Protein AF-A0A556TS50-F1 (afdb_monomer_lite)

pLDDT: mean 79.55, std 10.02, range [56.12, 95.81]

Organism: Bagarius yarrelli (NCBI:txid175774)

Sequence (192 aa):
MEDPFFVVKGEVQKAVNTAQGLYQRWTELMQDLSSASKEEIDWTTNELRNSLRSIEWDLEDLDETINILTIFFAYKYTRLDRELQSANSHFIDEQQTQQQLIAEQQDEQLELVSGTIGVLKNMSERIGQELDEQAVMLDDFSHEMDNTQSRLDNVMKKLAKVSHMTSDRRQWCAIGILLAILFVVIILLIVL

Structure (mmCIF, N/CA/C/O backbone):
data_AF-A0A556TS50-F1
#
_entry.id   AF-A0A556TS50-F1
#
loop_
_atom_site.group_PDB
_atom_site.id
_atom_site.type_symbol
_atom_site.label_atom_id
_atom_site.label_alt_id
_atom_site.label_comp_id
_atom_site.label_asym_id
_atom_site.label_entity_id
_atom_site.label_seq_id
_atom_site.pdbx_PDB_ins_code
_atom_site.Cartn_x
_atom_site.Cartn_y
_atom_site.Cartn_z
_atom_site.occupancy
_atom_site.B_iso_or_equiv
_atom_site.auth_seq_id
_atom_site.auth_comp_id
_atom_site.auth_asym_id
_atom_site.auth_atom_id
_atom_site.pdbx_PDB_model_num
ATOM 1 N N . MET A 1 1 ? 2.005 7.671 33.354 1.00 61.75 1 MET A N 1
ATOM 2 C CA . MET A 1 1 ? 2.159 6.627 32.325 1.00 61.75 1 MET A CA 1
ATOM 3 C C . MET A 1 1 ? 0.941 6.771 31.444 1.00 61.75 1 MET A C 1
ATOM 5 O O . MET A 1 1 ? -0.153 6.734 31.994 1.00 61.75 1 MET A O 1
ATOM 9 N N . GLU A 1 2 ? 1.123 7.101 30.168 1.00 67.06 2 GLU A N 1
ATOM 10 C CA . GLU A 1 2 ? 0.008 7.123 29.214 1.00 67.06 2 GLU A CA 1
ATOM 11 C C . GLU A 1 2 ? -0.499 5.697 28.994 1.00 67.06 2 GLU A C 1
ATOM 13 O O . GLU A 1 2 ? 0.271 4.741 29.111 1.00 67.06 2 GLU A O 1
ATOM 18 N N . ASP A 1 3 ? -1.800 5.565 28.751 1.00 74.56 3 ASP A N 1
ATOM 19 C CA . ASP A 1 3 ? -2.420 4.278 28.454 1.00 74.56 3 ASP A CA 1
ATOM 20 C C . ASP A 1 3 ? -1.846 3.731 27.133 1.00 74.56 3 ASP A C 1
ATOM 22 O O . ASP A 1 3 ? -1.905 4.441 26.120 1.00 74.56 3 ASP A O 1
ATOM 26 N N . PRO A 1 4 ? -1.312 2.496 27.113 1.00 74.25 4 PRO A N 1
ATOM 27 C CA . PRO A 1 4 ? -0.794 1.873 25.899 1.00 74.25 4 PRO A CA 1
ATOM 28 C C . PRO A 1 4 ? -1.787 1.890 24.730 1.00 74.25 4 PRO A C 1
ATOM 30 O O . PRO A 1 4 ? -1.369 2.067 23.591 1.00 74.25 4 PRO A O 1
ATOM 33 N N . PHE A 1 5 ? -3.095 1.795 24.994 1.00 73.00 5 PHE A N 1
ATOM 34 C CA . PHE A 1 5 ? -4.122 1.845 23.954 1.00 73.00 5 PHE A CA 1
ATOM 35 C C . PHE A 1 5 ? -4.163 3.203 23.240 1.00 73.00 5 PHE A C 1
ATOM 37 O O . PHE A 1 5 ? -4.214 3.264 22.013 1.00 73.00 5 PHE A O 1
ATOM 44 N N . PHE A 1 6 ? -4.107 4.314 23.987 1.00 77.50 6 PHE A N 1
ATOM 45 C CA . PHE A 1 6 ? -4.131 5.655 23.389 1.00 77.50 6 PHE A CA 1
ATOM 46 C C . PHE A 1 6 ? -2.841 5.974 22.628 1.00 77.50 6 PHE A C 1
ATOM 48 O O . PHE A 1 6 ? -2.892 6.699 21.633 1.00 77.50 6 PHE A O 1
ATOM 55 N N . VAL A 1 7 ? -1.711 5.407 23.061 1.00 80.56 7 VAL A N 1
ATOM 56 C CA . VAL A 1 7 ? -0.433 5.513 22.345 1.00 80.56 7 VAL A CA 1
ATOM 57 C C . VAL A 1 7 ? -0.525 4.798 20.998 1.00 80.56 7 VAL A C 1
ATOM 59 O O . VAL A 1 7 ? -0.334 5.442 19.968 1.00 80.56 7 VAL A O 1
ATOM 62 N N . VAL A 1 8 ? -0.919 3.521 20.990 1.00 78.94 8 VAL A N 1
ATOM 63 C CA . VAL 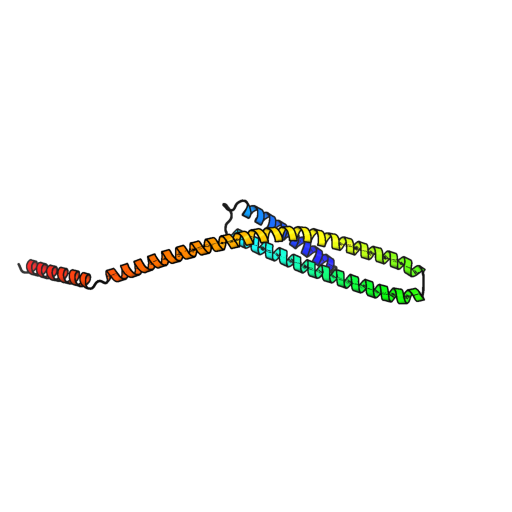A 1 8 ? -1.048 2.728 19.755 1.00 78.94 8 VAL A CA 1
ATOM 64 C C . VAL A 1 8 ? -2.093 3.339 18.818 1.00 78.94 8 VAL A C 1
ATOM 66 O O . VAL A 1 8 ? -1.838 3.495 17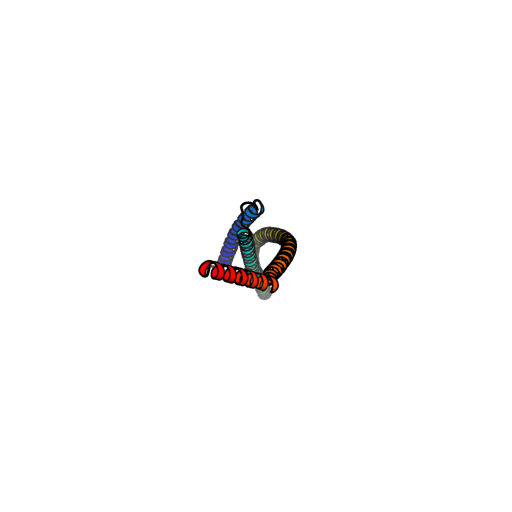.628 1.00 78.94 8 VAL A O 1
ATOM 69 N N . LYS A 1 9 ? -3.232 3.814 19.343 1.00 77.50 9 LYS A N 1
ATOM 70 C CA . LYS A 1 9 ? -4.229 4.559 18.553 1.00 77.50 9 LYS A CA 1
ATOM 71 C C . LYS A 1 9 ? -3.617 5.778 17.850 1.00 77.50 9 LYS A C 1
ATOM 73 O O . LYS A 1 9 ? -3.919 6.039 16.685 1.00 77.50 9 LYS A O 1
ATOM 78 N N . GLY A 1 10 ? -2.775 6.541 18.547 1.00 82.81 10 GLY A N 1
ATOM 79 C CA . GLY A 1 10 ? -2.078 7.692 17.973 1.00 82.81 10 GLY A CA 1
ATOM 80 C C . GLY A 1 10 ? -1.070 7.299 16.888 1.00 82.81 10 GLY A C 1
ATOM 81 O O . GLY A 1 10 ? -0.968 7.980 15.865 1.00 82.81 10 GLY A O 1
ATOM 82 N N . GLU A 1 11 ? -0.359 6.189 17.086 1.00 85.06 11 GLU A N 1
ATOM 83 C CA . GLU A 1 11 ? 0.601 5.644 16.122 1.00 85.06 11 GLU A CA 1
ATOM 84 C C . GLU A 1 11 ? -0.090 5.139 14.854 1.00 85.06 11 GLU A C 1
ATOM 86 O O . GLU A 1 11 ? 0.286 5.563 13.758 1.00 85.06 11 GLU A O 1
ATOM 91 N N . VAL A 1 12 ? -1.169 4.364 14.997 1.00 85.75 12 VAL A N 1
ATOM 92 C CA . VAL A 1 12 ? -2.016 3.908 13.886 1.00 85.75 12 VAL A CA 1
ATOM 93 C C . VAL A 1 12 ? -2.548 5.101 13.097 1.00 85.75 12 VAL A C 1
ATOM 95 O O . VAL A 1 12 ? -2.401 5.153 11.878 1.00 85.75 12 VAL A O 1
ATOM 98 N N . GLN A 1 13 ? -3.090 6.123 13.768 1.00 84.88 13 GLN A N 1
ATOM 99 C CA . GLN A 1 13 ? -3.611 7.305 13.078 1.00 84.88 13 GLN A CA 1
ATOM 100 C C . GLN A 1 13 ? -2.522 8.043 12.283 1.00 84.88 13 GLN A C 1
ATOM 102 O O . GLN A 1 13 ? -2.759 8.517 11.168 1.00 84.88 13 GLN A O 1
ATOM 107 N N . LYS A 1 14 ? -1.314 8.148 12.841 1.00 88.69 14 LYS A N 1
ATOM 108 C CA . LYS A 1 14 ? -0.171 8.773 12.167 1.00 88.69 14 LYS A CA 1
ATOM 109 C C . LYS A 1 14 ? 0.294 7.949 10.964 1.00 88.69 14 LYS A C 1
ATOM 111 O O . LYS A 1 14 ? 0.599 8.527 9.915 1.00 88.69 14 LYS A O 1
ATOM 116 N N . ALA A 1 15 ? 0.336 6.628 11.103 1.00 88.31 15 ALA A N 1
ATOM 117 C CA . ALA A 1 15 ? 0.675 5.711 10.025 1.00 88.31 15 ALA A CA 1
ATOM 118 C C . ALA A 1 15 ? -0.348 5.806 8.884 1.00 88.31 15 ALA A C 1
ATOM 120 O O . ALA A 1 15 ? 0.041 5.995 7.734 1.00 88.31 15 ALA A O 1
ATOM 121 N N . VAL A 1 16 ? -1.646 5.825 9.200 1.00 88.62 16 VAL A N 1
ATOM 122 C CA . VAL A 1 16 ? -2.736 6.002 8.225 1.00 88.62 16 VAL A CA 1
ATOM 123 C C . VAL A 1 16 ? -2.607 7.319 7.462 1.00 88.62 16 VAL A C 1
ATOM 125 O O . VAL A 1 16 ? -2.695 7.326 6.236 1.00 88.62 16 VAL A O 1
ATOM 128 N N . ASN A 1 17 ? -2.340 8.433 8.148 1.00 89.50 17 ASN A N 1
ATOM 129 C CA . ASN A 1 17 ? -2.149 9.730 7.487 1.00 89.50 17 ASN A CA 1
ATOM 130 C C . ASN A 1 17 ? -0.942 9.711 6.529 1.00 89.50 17 ASN A C 1
ATOM 132 O O . ASN A 1 17 ? -0.970 10.327 5.464 1.00 89.50 17 ASN A O 1
ATOM 136 N N . THR A 1 18 ? 0.115 8.984 6.896 1.00 91.38 18 THR A N 1
ATOM 137 C CA . THR A 1 18 ? 1.303 8.806 6.050 1.00 91.38 18 THR A CA 1
ATOM 138 C C . THR A 1 18 ? 0.970 7.960 4.819 1.00 91.38 18 THR A C 1
ATOM 140 O O . THR A 1 18 ? 1.282 8.364 3.698 1.00 91.38 18 THR A O 1
ATOM 143 N N . ALA A 1 19 ? 0.266 6.840 5.006 1.00 90.19 19 ALA A N 1
ATOM 144 C CA . ALA A 1 19 ? -0.206 5.980 3.925 1.00 90.19 19 ALA A CA 1
ATOM 145 C C . ALA A 1 19 ? -1.131 6.731 2.954 1.00 90.19 19 ALA A C 1
ATOM 147 O O . ALA A 1 19 ? -1.012 6.572 1.744 1.00 90.19 19 ALA A O 1
ATOM 148 N N . GLN A 1 20 ? -1.997 7.617 3.455 1.00 89.88 20 GLN A N 1
ATOM 149 C CA . GLN A 1 20 ? -2.836 8.480 2.618 1.00 89.88 20 GLN A CA 1
ATOM 150 C C . GLN A 1 20 ? -2.008 9.412 1.726 1.00 89.88 20 GLN A C 1
ATOM 152 O O . GLN A 1 20 ? -2.310 9.543 0.539 1.00 89.88 20 GLN A O 1
ATOM 157 N N . GLY A 1 21 ? -0.955 10.032 2.267 1.00 91.44 21 GLY A N 1
ATOM 158 C CA . GLY A 1 21 ? -0.043 10.869 1.483 1.00 91.44 21 GLY A CA 1
ATOM 159 C C . GLY A 1 21 ? 0.706 10.071 0.412 1.00 91.44 21 GLY A C 1
ATOM 160 O O . GLY A 1 21 ? 0.773 10.492 -0.743 1.00 91.44 21 GLY A O 1
ATOM 161 N N . LEU A 1 22 ? 1.200 8.881 0.768 1.00 91.00 22 LEU A N 1
ATOM 162 C CA . LEU A 1 22 ? 1.834 7.958 -0.177 1.00 91.00 22 LEU A CA 1
ATOM 163 C C . LEU A 1 22 ? 0.860 7.512 -1.277 1.00 91.00 22 LEU A C 1
ATOM 165 O O . LEU A 1 22 ? 1.229 7.495 -2.446 1.00 91.00 22 LEU A O 1
ATOM 169 N N . TYR A 1 23 ? -0.394 7.217 -0.930 1.00 90.81 23 TYR A N 1
ATOM 170 C CA . TYR A 1 23 ? -1.433 6.823 -1.881 1.00 90.81 23 TYR A CA 1
ATOM 171 C C . TYR A 1 23 ? -1.807 7.953 -2.850 1.00 90.81 23 TYR A C 1
ATOM 173 O O . TYR A 1 23 ? -1.993 7.709 -4.044 1.00 90.81 23 TYR A O 1
ATOM 181 N N . GLN A 1 24 ? -1.876 9.200 -2.375 1.00 91.19 24 GLN A N 1
ATOM 182 C CA . GLN A 1 24 ? -2.075 10.361 -3.248 1.00 91.19 24 GLN A CA 1
ATOM 183 C C . GLN A 1 24 ? -0.928 10.495 -4.248 1.00 91.19 24 GLN A C 1
ATOM 185 O O . GLN A 1 24 ? -1.176 10.557 -5.451 1.00 91.19 24 GLN A O 1
ATOM 190 N N . ARG A 1 25 ? 0.319 10.448 -3.764 1.00 91.75 25 ARG A N 1
ATOM 191 C CA . ARG A 1 25 ? 1.501 10.521 -4.628 1.00 91.75 25 ARG A CA 1
ATOM 192 C C . ARG A 1 25 ? 1.527 9.384 -5.647 1.00 91.75 25 ARG A C 1
ATOM 194 O O . ARG A 1 25 ? 1.771 9.619 -6.823 1.00 91.75 25 ARG A O 1
ATOM 201 N N . TRP A 1 26 ? 1.236 8.167 -5.206 1.00 90.75 26 TRP A N 1
ATOM 202 C CA . TRP A 1 26 ? 1.137 6.996 -6.070 1.00 90.75 26 TRP A CA 1
ATOM 203 C C . TRP A 1 26 ? 0.093 7.189 -7.177 1.00 90.75 26 TRP A C 1
ATOM 205 O O . TRP A 1 26 ? 0.373 6.932 -8.343 1.00 90.75 26 TRP A O 1
ATOM 215 N N . THR A 1 27 ? -1.081 7.726 -6.834 1.00 87.81 27 THR A N 1
ATOM 216 C CA . THR A 1 27 ? -2.153 8.005 -7.802 1.00 87.81 27 THR A CA 1
ATOM 217 C C . THR A 1 27 ? -1.727 9.040 -8.849 1.00 87.81 27 THR A C 1
ATOM 219 O O . THR A 1 27 ? -2.031 8.873 -10.029 1.00 87.81 27 THR A O 1
ATOM 222 N N . GLU A 1 28 ? -1.010 10.093 -8.443 1.00 88.44 28 GLU A N 1
ATOM 223 C CA . GLU A 1 28 ? -0.452 11.090 -9.371 1.00 88.44 28 GLU A CA 1
ATOM 224 C C . GLU A 1 28 ? 0.543 10.455 -10.349 1.00 88.44 28 GLU A C 1
ATOM 226 O O . GLU A 1 28 ? 0.463 10.700 -11.553 1.00 88.44 28 GLU A O 1
ATOM 231 N N . LEU A 1 29 ? 1.448 9.612 -9.841 1.00 85.88 29 LEU A N 1
ATOM 232 C CA . LEU A 1 29 ? 2.457 8.929 -10.655 1.00 85.88 29 LEU A CA 1
ATOM 233 C C . LEU A 1 29 ? 1.822 7.968 -11.671 1.00 85.88 29 LEU A C 1
ATOM 235 O O . LEU A 1 29 ? 2.304 7.872 -12.796 1.00 85.88 29 LEU A O 1
ATOM 239 N N . MET A 1 30 ? 0.724 7.299 -11.305 1.00 81.56 30 MET A N 1
ATOM 240 C CA . MET A 1 30 ? -0.008 6.415 -12.221 1.00 81.56 30 MET A CA 1
ATOM 241 C C . MET A 1 30 ? -0.793 7.180 -13.298 1.00 81.56 30 MET A C 1
ATOM 243 O O . MET A 1 30 ? -0.991 6.664 -14.396 1.00 81.56 30 MET A O 1
ATOM 247 N N . GLN A 1 31 ? -1.230 8.415 -13.028 1.00 81.06 31 GLN A N 1
ATOM 248 C CA . GLN A 1 31 ? -1.924 9.242 -14.026 1.00 81.06 31 GLN A CA 1
ATOM 249 C C . GLN A 1 31 ? -0.980 9.883 -15.050 1.00 81.06 31 GLN A C 1
ATOM 251 O O . GLN A 1 31 ? -1.392 10.096 -16.192 1.00 81.06 31 GLN A O 1
ATOM 256 N N . ASP A 1 32 ? 0.263 10.187 -14.668 1.00 77.94 32 ASP A N 1
ATOM 257 C CA . ASP A 1 32 ? 1.275 10.777 -15.551 1.00 77.94 32 ASP A CA 1
ATOM 258 C C . ASP A 1 32 ? 2.551 9.924 -15.612 1.00 77.94 32 ASP A C 1
ATOM 260 O O . ASP A 1 32 ? 3.622 10.285 -15.116 1.00 77.94 32 ASP A O 1
ATOM 264 N N . LEU A 1 33 ? 2.441 8.789 -16.305 1.00 68.31 33 LEU A N 1
ATOM 265 C CA . LEU A 1 33 ? 3.550 7.857 -16.522 1.00 68.31 33 LEU A CA 1
ATOM 266 C C . LEU A 1 33 ? 4.701 8.462 -17.357 1.00 68.31 33 LEU A C 1
ATOM 268 O O . LEU A 1 33 ? 5.796 7.910 -17.406 1.00 68.31 33 LEU A O 1
ATOM 272 N N . SER A 1 34 ? 4.471 9.595 -18.029 1.00 66.81 34 SER A N 1
ATOM 273 C CA . SER A 1 34 ? 5.478 10.284 -18.844 1.00 66.81 34 SER A CA 1
ATOM 274 C C . SER A 1 34 ? 6.481 11.107 -18.037 1.00 66.81 34 SER A C 1
ATOM 276 O O . SER A 1 34 ? 7.596 11.325 -18.516 1.00 66.81 34 SER A O 1
ATOM 278 N N . SER A 1 35 ? 6.102 11.590 -16.850 1.00 70.50 35 SER A N 1
ATOM 279 C CA . SER A 1 35 ? 6.971 12.410 -15.995 1.00 70.50 35 SER A CA 1
ATOM 280 C C . SER A 1 35 ? 7.609 11.627 -14.846 1.00 70.50 35 SER A C 1
ATOM 282 O O . SER A 1 35 ? 8.650 12.039 -14.329 1.00 70.50 35 SER A O 1
ATOM 284 N N . ALA A 1 36 ? 7.024 10.487 -14.480 1.00 74.94 36 ALA A N 1
ATOM 285 C CA . ALA A 1 36 ? 7.480 9.630 -13.398 1.00 74.94 36 ALA A CA 1
ATOM 286 C C . ALA A 1 36 ? 8.598 8.670 -13.837 1.00 74.94 36 ALA A C 1
ATOM 288 O O . ALA A 1 36 ? 8.514 8.007 -14.871 1.00 74.94 36 ALA A O 1
ATOM 289 N N . SER A 1 37 ? 9.649 8.542 -13.022 1.00 82.00 37 SER A N 1
ATOM 290 C CA . SER A 1 37 ? 10.648 7.490 -13.238 1.00 82.00 37 SER A CA 1
ATOM 291 C C . SER A 1 37 ? 10.124 6.140 -12.739 1.00 82.00 37 SER A C 1
ATOM 293 O O . SER A 1 37 ? 9.443 6.074 -11.715 1.00 82.00 37 SER A O 1
ATOM 295 N N . LYS A 1 38 ? 10.483 5.045 -13.422 1.00 80.69 38 LYS A N 1
ATOM 296 C CA . LYS A 1 38 ? 10.117 3.685 -12.990 1.00 80.69 38 LYS A CA 1
ATOM 297 C C . LYS A 1 38 ? 10.560 3.399 -11.548 1.00 80.69 38 LYS A C 1
ATOM 299 O O . LYS A 1 38 ? 9.801 2.828 -10.778 1.00 80.69 38 LYS A O 1
ATOM 304 N N . GLU A 1 39 ? 11.756 3.853 -11.170 1.00 83.56 39 GLU A N 1
ATOM 305 C CA . GLU A 1 39 ? 12.279 3.696 -9.806 1.00 83.56 39 GLU A CA 1
ATOM 306 C C . GLU A 1 39 ? 11.413 4.413 -8.756 1.00 83.56 39 GLU A C 1
ATOM 308 O O . GLU A 1 39 ? 11.207 3.885 -7.667 1.00 83.56 39 GLU A O 1
ATOM 313 N N . GLU A 1 40 ? 10.871 5.592 -9.076 1.00 85.44 40 GLU A N 1
ATOM 314 C CA . GLU A 1 40 ? 9.999 6.355 -8.174 1.00 85.44 40 GLU A CA 1
ATOM 315 C C . GLU A 1 40 ? 8.630 5.686 -7.995 1.00 85.44 40 GLU A C 1
ATOM 317 O O . GLU A 1 40 ? 8.095 5.653 -6.883 1.00 85.44 40 GLU A O 1
ATOM 322 N N . ILE A 1 41 ? 8.086 5.116 -9.072 1.00 85.25 41 ILE A N 1
ATOM 323 C CA . ILE A 1 41 ? 6.847 4.331 -9.042 1.00 85.25 41 ILE A CA 1
ATOM 324 C C . ILE A 1 41 ? 7.037 3.071 -8.194 1.00 85.25 41 ILE A C 1
ATOM 326 O O . ILE A 1 41 ? 6.243 2.827 -7.280 1.00 85.25 41 ILE A O 1
ATOM 330 N N . ASP A 1 42 ? 8.100 2.305 -8.447 1.00 85.38 42 ASP A N 1
ATOM 331 C CA . ASP A 1 42 ? 8.403 1.070 -7.717 1.00 85.38 42 ASP A CA 1
ATOM 332 C C . ASP A 1 42 ? 8.628 1.356 -6.226 1.00 85.38 42 ASP A C 1
ATOM 334 O O . ASP A 1 42 ? 8.060 0.681 -5.361 1.00 85.38 42 ASP A O 1
ATOM 338 N N . TRP A 1 43 ? 9.405 2.398 -5.910 1.00 90.06 43 TRP A N 1
ATOM 339 C CA . TRP A 1 43 ? 9.669 2.796 -4.530 1.00 90.06 43 TRP A CA 1
ATOM 340 C C . TRP A 1 43 ? 8.384 3.209 -3.808 1.00 90.06 43 TRP A C 1
ATOM 342 O O . TRP A 1 43 ? 8.097 2.689 -2.729 1.00 90.06 43 TRP A O 1
ATOM 352 N N . THR A 1 44 ? 7.578 4.084 -4.419 1.00 89.06 44 THR A N 1
ATOM 353 C CA . THR A 1 44 ? 6.336 4.589 -3.812 1.00 89.06 44 THR A CA 1
ATOM 354 C C . THR A 1 44 ? 5.326 3.457 -3.610 1.00 89.06 44 THR A C 1
ATOM 356 O O . THR A 1 44 ? 4.677 3.385 -2.568 1.00 89.06 44 THR A O 1
ATOM 359 N N . THR A 1 45 ? 5.227 2.533 -4.570 1.00 87.62 45 THR A N 1
ATOM 360 C CA . THR A 1 45 ? 4.353 1.354 -4.479 1.00 87.62 45 THR A CA 1
ATOM 361 C C . THR A 1 45 ? 4.782 0.421 -3.346 1.00 87.62 45 THR A C 1
ATOM 363 O O . THR A 1 45 ? 3.949 -0.031 -2.555 1.00 87.62 45 THR A O 1
ATOM 366 N N . ASN A 1 46 ? 6.083 0.139 -3.233 1.00 89.00 46 ASN A N 1
ATOM 367 C CA . ASN A 1 46 ? 6.616 -0.719 -2.178 1.00 89.00 46 ASN A CA 1
ATOM 368 C C . ASN A 1 46 ? 6.449 -0.091 -0.789 1.00 89.00 46 ASN A C 1
ATOM 370 O O . ASN A 1 46 ? 6.020 -0.770 0.145 1.00 89.00 46 ASN A O 1
ATOM 374 N N . GLU A 1 47 ? 6.749 1.200 -0.656 1.00 91.88 47 GLU A N 1
ATOM 375 C CA . GLU A 1 47 ? 6.627 1.916 0.613 1.00 91.88 47 GLU A CA 1
ATOM 376 C C . GLU A 1 47 ? 5.172 1.959 1.087 1.00 91.88 47 GLU A C 1
AT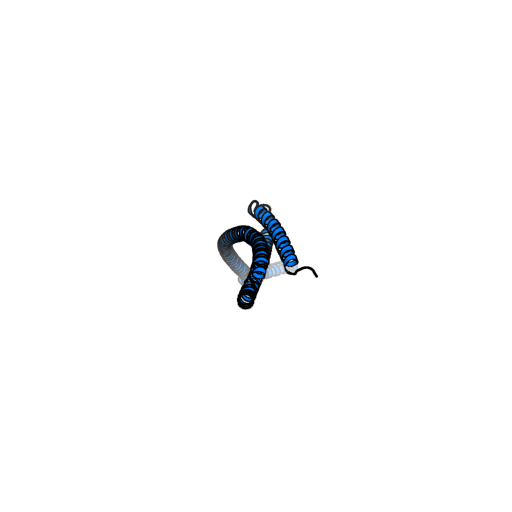OM 378 O O . GLU A 1 47 ? 4.874 1.634 2.237 1.00 91.88 47 GLU A O 1
ATOM 383 N N . LEU A 1 48 ? 4.244 2.253 0.172 1.00 90.06 48 LEU A N 1
ATOM 384 C CA . LEU A 1 48 ? 2.818 2.233 0.459 1.00 90.06 48 LEU A CA 1
ATOM 385 C C . LEU A 1 48 ? 2.349 0.840 0.897 1.00 90.06 48 LEU A C 1
ATOM 387 O O . LEU A 1 48 ? 1.670 0.724 1.913 1.00 90.06 48 LEU A O 1
ATOM 391 N N . ARG A 1 49 ? 2.765 -0.236 0.215 1.00 92.50 49 ARG A N 1
ATOM 392 C CA . ARG A 1 49 ? 2.440 -1.614 0.636 1.00 92.50 49 ARG A CA 1
ATOM 393 C C . ARG A 1 49 ? 2.971 -1.953 2.022 1.00 92.50 49 ARG A C 1
ATOM 395 O O . ARG A 1 49 ? 2.278 -2.618 2.788 1.00 92.50 49 ARG A O 1
ATOM 402 N N . ASN A 1 50 ? 4.197 -1.546 2.336 1.00 90.00 50 ASN A N 1
ATOM 403 C CA . ASN A 1 50 ? 4.789 -1.819 3.642 1.00 90.00 50 ASN A CA 1
ATOM 404 C C . ASN A 1 50 ? 4.071 -1.044 4.746 1.00 90.00 50 ASN A C 1
ATOM 406 O O . ASN A 1 50 ? 3.779 -1.620 5.791 1.00 90.00 50 ASN A O 1
ATOM 410 N N . SER A 1 51 ? 3.713 0.214 4.481 1.00 91.00 51 SER A N 1
ATOM 411 C CA . SER A 1 51 ? 2.923 1.026 5.401 1.00 91.00 51 SER A CA 1
ATOM 412 C C . SER A 1 51 ? 1.540 0.416 5.648 1.00 91.00 51 SER A C 1
ATOM 414 O O . SER A 1 51 ? 1.169 0.227 6.802 1.00 91.00 51 SER A O 1
ATOM 416 N N . LEU A 1 52 ? 0.818 0.022 4.592 1.00 89.56 52 LEU A N 1
ATOM 417 C CA . LEU A 1 52 ? -0.496 -0.621 4.712 1.00 89.56 52 LEU A CA 1
ATOM 418 C C . LEU A 1 52 ? -0.422 -1.934 5.507 1.00 89.56 52 LEU A C 1
ATOM 420 O O . LEU A 1 52 ? -1.248 -2.150 6.387 1.00 89.56 52 LEU A O 1
ATOM 424 N N . ARG A 1 53 ? 0.594 -2.772 5.254 1.00 89.69 53 ARG A N 1
ATOM 425 C CA . ARG A 1 53 ? 0.798 -4.034 5.985 1.00 89.69 53 ARG A CA 1
ATOM 426 C C . ARG A 1 53 ? 1.100 -3.810 7.467 1.00 89.69 53 ARG A C 1
ATOM 428 O O . ARG A 1 53 ? 0.594 -4.547 8.299 1.00 89.69 53 ARG A O 1
ATOM 435 N N . SER A 1 54 ? 1.922 -2.810 7.790 1.00 89.62 54 SER A N 1
ATOM 436 C CA . SER A 1 54 ? 2.207 -2.464 9.187 1.00 89.62 54 SER A CA 1
ATOM 437 C C . SER A 1 54 ? 0.930 -2.062 9.917 1.00 89.62 54 SER A C 1
ATOM 439 O O . SER A 1 54 ? 0.682 -2.550 11.008 1.00 89.62 54 SER A O 1
ATOM 441 N N . ILE A 1 55 ? 0.098 -1.225 9.287 1.00 87.44 55 ILE A N 1
ATOM 442 C CA . ILE A 1 55 ? -1.169 -0.788 9.880 1.00 87.44 55 ILE A CA 1
ATOM 443 C C . ILE A 1 55 ? -2.127 -1.973 10.049 1.00 87.44 55 ILE A C 1
ATOM 445 O O . ILE A 1 55 ? -2.827 -2.047 11.049 1.00 87.44 55 ILE A O 1
ATOM 449 N N . GLU A 1 56 ? -2.172 -2.897 9.089 1.00 87.44 56 GLU A N 1
ATOM 450 C CA . GLU A 1 56 ? -2.998 -4.105 9.187 1.00 87.44 56 GLU A CA 1
ATOM 451 C C . GLU A 1 56 ? -2.612 -4.959 10.402 1.00 87.44 56 GLU A C 1
ATOM 453 O O . GLU A 1 56 ? -3.495 -5.348 11.162 1.00 87.44 56 GLU A O 1
ATOM 458 N N . TRP A 1 57 ? -1.312 -5.163 10.643 1.00 88.25 57 TRP A N 1
ATOM 459 C CA . TRP A 1 57 ? -0.827 -5.848 11.846 1.00 88.25 57 TRP A CA 1
ATOM 460 C C . TRP A 1 57 ? -1.164 -5.093 13.134 1.00 88.25 57 TRP A C 1
ATOM 462 O O . TRP A 1 57 ? -1.675 -5.698 14.071 1.00 88.25 57 TRP A O 1
ATOM 472 N N . ASP A 1 58 ? -0.956 -3.773 13.172 1.00 84.19 58 ASP A N 1
ATOM 473 C CA . ASP A 1 58 ? -1.275 -2.968 14.358 1.00 84.19 58 ASP A CA 1
ATOM 474 C C . ASP A 1 58 ? -2.778 -3.030 14.701 1.00 84.19 58 ASP A C 1
ATOM 476 O O . ASP A 1 58 ? -3.170 -3.029 15.870 1.00 84.19 58 ASP A O 1
ATOM 480 N N . LEU A 1 59 ? -3.642 -3.079 13.682 1.00 85.38 59 LEU A N 1
ATOM 481 C CA . LEU A 1 59 ? -5.087 -3.212 13.858 1.00 85.38 59 LEU A CA 1
ATOM 482 C C . LEU A 1 59 ? -5.495 -4.619 14.312 1.00 85.38 59 LEU A C 1
ATOM 484 O O . LEU A 1 59 ? -6.425 -4.735 15.110 1.00 85.38 59 LEU A O 1
ATOM 488 N N . GLU A 1 60 ? -4.815 -5.665 13.840 1.00 85.50 60 GLU A N 1
ATOM 489 C CA . GLU A 1 60 ? -5.027 -7.048 14.289 1.00 85.50 60 GLU A CA 1
ATOM 490 C C . GLU A 1 60 ? -4.680 -7.203 15.779 1.00 85.50 60 GLU A C 1
ATOM 492 O O . GLU A 1 60 ? -5.490 -7.720 16.551 1.00 85.50 60 GLU A O 1
ATOM 497 N N . ASP A 1 61 ? -3.550 -6.640 16.216 1.00 82.88 61 ASP A N 1
ATOM 498 C CA . ASP A 1 61 ? -3.137 -6.630 17.626 1.00 82.88 61 ASP A CA 1
ATOM 499 C C . ASP A 1 61 ? -4.136 -5.862 18.520 1.00 82.88 61 ASP A C 1
ATOM 501 O O . ASP A 1 61 ? -4.426 -6.254 19.662 1.00 82.88 61 ASP A O 1
ATOM 505 N N . LEU A 1 62 ? -4.693 -4.754 18.013 1.00 82.81 62 LEU A N 1
ATOM 506 C CA . LEU A 1 62 ? -5.729 -3.989 18.711 1.00 82.81 62 LEU A CA 1
ATOM 507 C C . LEU A 1 62 ? -7.040 -4.776 18.836 1.00 82.81 62 LEU A C 1
ATOM 509 O O . LEU A 1 62 ? -7.636 -4.770 19.916 1.00 82.81 62 LEU A O 1
ATOM 513 N N . ASP A 1 63 ? -7.478 -5.460 17.777 1.00 80.88 63 ASP A N 1
ATOM 514 C CA . ASP A 1 63 ? -8.677 -6.307 17.809 1.00 80.88 63 ASP A CA 1
ATOM 515 C C . ASP A 1 63 ? -8.509 -7.472 18.795 1.00 80.88 63 ASP A C 1
ATOM 517 O O . ASP A 1 63 ? -9.382 -7.708 19.636 1.00 80.88 63 ASP A O 1
ATOM 521 N N . GLU A 1 64 ? -7.346 -8.135 18.795 1.00 82.69 64 GLU A N 1
ATOM 522 C CA . GLU A 1 64 ? -7.040 -9.196 19.758 1.00 82.69 64 GLU A CA 1
ATOM 523 C C . GLU A 1 64 ? -7.080 -8.664 21.199 1.00 82.69 64 GLU A C 1
ATOM 525 O O . GLU A 1 64 ? -7.684 -9.280 22.085 1.00 82.69 64 GLU A O 1
ATOM 530 N N . THR A 1 65 ? -6.527 -7.471 21.435 1.00 81.62 65 THR A N 1
ATOM 531 C CA . THR A 1 65 ? -6.570 -6.814 22.748 1.00 81.62 65 THR A CA 1
ATOM 532 C C . THR A 1 65 ? -8.006 -6.514 23.188 1.00 81.62 65 THR A C 1
ATOM 534 O O . THR A 1 65 ? -8.379 -6.814 24.328 1.00 81.62 65 THR A O 1
ATOM 537 N N . ILE A 1 66 ? -8.837 -5.959 22.298 1.00 77.94 66 ILE A N 1
ATOM 538 C CA . ILE A 1 66 ? -10.254 -5.678 22.573 1.00 77.94 66 ILE A CA 1
ATOM 539 C C . ILE A 1 66 ? -11.001 -6.979 22.887 1.00 77.94 66 ILE A C 1
ATOM 541 O O . ILE A 1 66 ? -11.779 -7.032 23.846 1.00 77.94 66 ILE A O 1
ATOM 545 N N . ASN A 1 67 ? -10.738 -8.049 22.141 1.00 77.94 67 ASN A N 1
ATOM 546 C CA . ASN A 1 67 ? -11.369 -9.348 22.343 1.00 77.94 67 ASN A CA 1
ATOM 547 C C . ASN A 1 67 ? -10.970 -9.971 23.695 1.00 77.94 67 ASN A C 1
ATOM 549 O O . ASN A 1 67 ? -11.834 -10.389 24.471 1.00 77.94 67 ASN A O 1
ATOM 553 N N . ILE A 1 68 ? -9.680 -9.940 24.051 1.00 78.12 68 ILE A N 1
ATOM 554 C CA . ILE A 1 68 ? -9.185 -10.396 25.362 1.00 78.12 68 ILE A CA 1
ATOM 555 C C . ILE A 1 68 ? -9.854 -9.617 26.499 1.00 78.12 68 ILE A C 1
ATOM 557 O O . ILE A 1 68 ? -10.317 -10.226 27.470 1.00 78.12 68 ILE A O 1
ATOM 561 N N . LEU A 1 69 ? -9.933 -8.286 26.389 1.00 77.31 69 LEU A N 1
ATOM 562 C CA . LEU A 1 69 ? -10.598 -7.446 27.385 1.00 77.31 69 LEU A CA 1
ATOM 563 C C . LEU A 1 69 ? -12.074 -7.818 27.513 1.00 77.31 69 LEU A C 1
ATOM 565 O O . LEU A 1 69 ? -12.560 -8.030 28.624 1.00 77.31 69 LEU A O 1
ATOM 569 N N . THR A 1 70 ? -12.768 -7.971 26.390 1.00 75.56 70 THR A N 1
ATOM 570 C CA . THR A 1 70 ? -14.185 -8.347 26.344 1.00 75.56 70 THR A CA 1
ATOM 571 C C . THR A 1 70 ? -14.428 -9.691 27.033 1.00 75.56 70 THR A C 1
ATOM 573 O O . THR A 1 70 ? -15.297 -9.795 27.903 1.00 75.56 70 THR A O 1
ATOM 576 N N . ILE A 1 71 ? -13.611 -10.706 26.739 1.00 76.38 71 ILE A N 1
ATOM 577 C CA . ILE A 1 71 ? -13.689 -12.028 27.379 1.00 76.38 71 ILE A CA 1
ATOM 578 C C . ILE A 1 71 ? -13.388 -11.930 28.879 1.00 76.38 71 ILE A C 1
ATOM 580 O O . ILE A 1 71 ? -14.096 -12.527 29.697 1.00 76.38 71 ILE A O 1
ATOM 584 N N . PHE A 1 72 ? -12.360 -11.171 29.266 1.00 78.69 72 PHE A N 1
ATOM 585 C CA . PHE A 1 72 ? -11.990 -10.991 30.667 1.00 78.69 72 PHE A CA 1
ATOM 586 C C . PHE A 1 72 ? -13.111 -10.318 31.466 1.00 78.69 72 PHE A C 1
ATOM 588 O O . PHE A 1 72 ? -13.476 -10.803 32.543 1.00 78.69 72 PHE A O 1
ATOM 595 N N . PHE A 1 73 ? -13.688 -9.235 30.939 1.00 76.38 73 PHE A N 1
ATOM 596 C CA . PHE A 1 73 ? -14.809 -8.542 31.566 1.00 76.38 73 PHE A CA 1
ATOM 597 C C . PHE A 1 73 ? -16.043 -9.439 31.643 1.00 76.38 73 PHE A C 1
ATOM 599 O O . PHE A 1 73 ? -16.634 -9.538 32.717 1.00 76.38 73 PHE A O 1
ATOM 606 N N . ALA A 1 74 ? -16.380 -10.172 30.579 1.00 74.44 74 ALA A N 1
ATOM 607 C CA . ALA A 1 74 ? -17.495 -11.116 30.578 1.00 74.44 74 ALA A CA 1
ATOM 608 C C . ALA A 1 74 ? -17.320 -12.237 31.618 1.00 74.44 74 ALA A C 1
ATOM 610 O O . ALA A 1 74 ? -18.254 -12.560 32.359 1.00 74.44 74 ALA A O 1
ATOM 611 N N . TYR A 1 75 ? -16.117 -12.808 31.736 1.00 75.38 75 TYR A N 1
ATOM 612 C CA . TYR A 1 75 ? -15.821 -13.850 32.722 1.00 75.38 75 TYR A CA 1
ATOM 613 C C . TYR A 1 75 ? -15.863 -13.316 34.157 1.00 75.38 75 TYR A C 1
ATOM 615 O O . TYR A 1 75 ? -16.495 -13.920 35.029 1.00 75.38 75 TYR A O 1
ATOM 623 N N . LYS A 1 76 ? -15.223 -12.166 34.410 1.00 74.56 76 LYS A N 1
ATOM 624 C CA . LYS A 1 76 ? -15.246 -11.498 35.717 1.00 74.56 76 LYS A CA 1
ATOM 625 C C . LYS A 1 76 ? -16.677 -11.156 36.118 1.00 74.56 76 LYS A C 1
ATOM 627 O O . LYS A 1 76 ? -17.044 -11.414 37.258 1.00 74.56 76 LYS A O 1
ATOM 632 N N . TYR A 1 77 ? -17.477 -10.648 35.184 1.00 65.94 77 TYR A N 1
ATOM 633 C CA . TYR A 1 77 ? -18.875 -10.309 35.412 1.00 65.94 77 TYR A CA 1
ATOM 634 C C . TYR A 1 77 ? -19.717 -11.551 35.697 1.00 65.94 77 TYR A C 1
ATOM 636 O O . TYR A 1 77 ? -20.406 -11.586 36.700 1.00 65.94 77 TYR A O 1
ATOM 644 N N . THR A 1 78 ? -19.582 -12.624 34.916 1.00 71.75 78 THR A N 1
ATOM 645 C CA . THR A 1 78 ? -20.304 -13.890 35.158 1.00 71.75 78 THR A CA 1
ATOM 646 C C . THR A 1 78 ? -19.957 -14.500 36.521 1.00 71.75 78 THR A C 1
ATOM 648 O O . THR A 1 78 ? -20.799 -15.111 37.182 1.00 71.75 78 THR A O 1
ATOM 651 N N . ARG A 1 79 ? -18.697 -14.369 36.953 1.00 70.50 79 ARG A N 1
ATOM 652 C CA . ARG A 1 79 ? -18.255 -14.839 38.270 1.00 70.50 79 ARG A CA 1
ATOM 653 C C . ARG A 1 79 ? -18.793 -13.953 39.393 1.00 70.50 79 ARG A C 1
ATOM 655 O O . ARG A 1 79 ? -19.246 -14.482 40.401 1.00 70.50 79 ARG A O 1
ATOM 662 N N . LEU A 1 80 ? -18.758 -12.636 39.199 1.00 64.50 80 LEU A N 1
ATOM 663 C CA . LEU A 1 80 ? -19.246 -11.654 40.160 1.00 64.50 80 LEU A CA 1
ATOM 664 C C . LEU A 1 80 ? -20.775 -11.711 40.289 1.00 64.50 80 LEU A C 1
ATOM 666 O O . LEU A 1 80 ? -21.271 -11.677 41.404 1.00 64.50 80 LEU A O 1
ATOM 670 N N . ASP A 1 81 ? -21.506 -11.894 39.189 1.00 63.88 81 ASP A N 1
ATOM 671 C CA . ASP A 1 81 ? -22.957 -12.102 39.151 1.00 63.88 81 ASP A CA 1
ATOM 672 C C . ASP A 1 81 ? -23.343 -13.367 39.925 1.00 63.88 81 ASP A C 1
ATOM 674 O O . ASP A 1 81 ? -24.194 -13.312 40.803 1.00 63.88 81 ASP A O 1
ATOM 678 N N . ARG A 1 82 ? -22.620 -14.484 39.740 1.00 63.09 82 ARG A N 1
ATOM 679 C CA . ARG A 1 82 ? -22.808 -15.693 40.568 1.00 63.09 82 ARG A CA 1
ATOM 680 C C . ARG A 1 82 ? -22.581 -15.456 42.065 1.00 63.09 82 ARG A C 1
ATOM 682 O O . ARG A 1 82 ? -23.263 -16.075 42.879 1.00 63.09 82 ARG A O 1
ATOM 689 N N . GLU A 1 83 ? -21.635 -14.598 42.438 1.00 62.16 83 GLU A N 1
ATOM 690 C CA . GLU A 1 83 ? -21.388 -14.225 43.839 1.00 62.16 83 GLU A CA 1
ATOM 691 C C . GLU A 1 83 ? -22.457 -13.233 44.366 1.00 62.16 83 GLU A C 1
ATOM 693 O O . GLU A 1 83 ? -22.913 -13.364 45.504 1.00 62.16 83 GLU A O 1
ATOM 698 N N . LEU A 1 84 ? -22.935 -12.302 43.531 1.00 56.12 84 LEU A N 1
ATOM 699 C CA . LEU A 1 84 ? -23.900 -11.231 43.838 1.00 56.12 84 LEU A CA 1
ATOM 700 C C . LEU A 1 84 ? -25.360 -11.653 43.860 1.00 56.12 84 LEU A C 1
ATOM 702 O O . LEU A 1 84 ? -26.134 -11.125 44.660 1.00 56.12 84 LEU A O 1
ATOM 706 N N . GLN A 1 85 ? -25.732 -12.616 43.022 1.00 56.53 85 GLN A N 1
ATOM 707 C CA . GLN A 1 85 ? -27.059 -13.226 43.004 1.00 56.53 85 GLN A CA 1
ATOM 708 C C . GLN A 1 85 ? -27.350 -13.938 44.336 1.00 56.53 85 GLN A C 1
ATOM 710 O O . GLN A 1 85 ? -28.508 -14.167 44.677 1.00 56.53 85 GLN A O 1
ATOM 715 N N . SER A 1 86 ? -26.308 -14.214 45.134 1.00 57.66 86 SER A N 1
ATOM 716 C CA . SER A 1 86 ? -26.441 -14.669 46.519 1.00 57.66 86 SER A CA 1
ATOM 717 C C . SER A 1 86 ? -26.630 -13.543 47.555 1.00 57.66 86 SER A C 1
ATOM 719 O O . SER A 1 86 ? -26.989 -13.854 48.690 1.00 57.66 86 SER A O 1
ATOM 721 N N . ALA A 1 87 ? -26.425 -12.258 47.210 1.00 59.16 87 ALA A N 1
ATOM 722 C CA . ALA A 1 87 ? -26.227 -11.194 48.204 1.00 59.16 87 ALA A CA 1
ATOM 723 C C . ALA A 1 87 ? -27.006 -9.861 48.059 1.00 59.16 87 ALA A C 1
ATOM 725 O O . ALA A 1 87 ? -27.324 -9.311 49.113 1.00 59.16 87 ALA A O 1
ATOM 726 N N . ASN A 1 88 ? -27.322 -9.269 46.888 1.00 56.91 88 ASN A N 1
ATOM 727 C CA . ASN A 1 88 ? -28.064 -7.976 46.890 1.00 56.91 88 ASN A CA 1
ATOM 728 C C . ASN A 1 88 ? -28.571 -7.461 45.524 1.00 56.91 88 ASN A C 1
ATOM 730 O O . ASN A 1 88 ? -27.825 -7.470 44.553 1.00 56.91 88 ASN A O 1
ATOM 734 N N . SER A 1 89 ? -29.785 -6.890 45.468 1.00 61.47 89 SER A N 1
ATOM 735 C CA . SER A 1 89 ? -30.401 -6.331 44.242 1.00 61.47 89 SER A CA 1
ATOM 736 C C . SER A 1 89 ? -29.960 -4.902 43.886 1.00 61.47 89 SER A C 1
ATOM 738 O O . SER A 1 89 ? -29.917 -4.559 42.711 1.00 61.47 89 SER A O 1
ATOM 740 N N . HIS A 1 90 ? -29.582 -4.072 44.864 1.00 61.25 90 HIS A N 1
ATOM 741 C CA . HIS A 1 90 ? -29.160 -2.680 44.622 1.00 61.25 90 HIS A CA 1
ATOM 742 C C . HIS A 1 90 ? -27.766 -2.577 43.972 1.00 61.25 90 HIS A C 1
ATOM 744 O O . HIS A 1 90 ? -27.479 -1.629 43.252 1.00 61.25 90 HIS A O 1
ATOM 750 N N . PHE A 1 91 ? -26.889 -3.558 44.206 1.00 63.75 91 PHE A N 1
ATOM 751 C CA . PHE A 1 91 ? -25.551 -3.586 43.602 1.00 63.75 91 PHE A CA 1
ATOM 752 C C . PHE A 1 91 ? -25.594 -3.984 42.116 1.00 63.75 91 PHE A C 1
ATOM 754 O O . PHE A 1 91 ? -24.745 -3.560 41.339 1.00 63.75 91 PHE A O 1
ATOM 761 N N . ILE A 1 92 ? -26.595 -4.777 41.713 1.00 66.44 92 ILE A N 1
ATOM 762 C CA . ILE A 1 92 ? -26.774 -5.219 40.322 1.00 66.44 92 ILE A CA 1
ATOM 763 C C . ILE A 1 92 ? -27.084 -4.023 39.406 1.00 66.44 92 ILE A C 1
ATOM 765 O O . ILE A 1 92 ? -26.505 -3.927 38.329 1.00 66.44 92 ILE A O 1
ATOM 769 N N . ASP A 1 93 ? -27.912 -3.076 39.856 1.00 69.81 93 ASP A N 1
ATOM 770 C CA . ASP A 1 93 ? -28.341 -1.908 39.065 1.00 69.81 93 ASP A CA 1
ATOM 771 C C . ASP A 1 93 ? -27.184 -0.916 38.804 1.00 69.81 93 ASP A C 1
ATOM 773 O O . ASP A 1 93 ? -26.954 -0.446 37.684 1.00 69.81 93 ASP A O 1
ATOM 777 N N . GLU A 1 94 ? -26.369 -0.667 39.833 1.00 68.19 94 GLU A N 1
ATOM 778 C CA . GLU A 1 94 ? -25.182 0.194 39.745 1.00 68.19 94 GLU A CA 1
ATOM 779 C C . GLU A 1 94 ? -24.092 -0.437 38.853 1.00 68.19 94 GLU A C 1
ATOM 781 O O . GLU A 1 94 ? -23.426 0.254 38.080 1.00 68.19 94 GLU A O 1
ATOM 786 N N . GLN A 1 95 ? -23.957 -1.769 38.876 1.00 65.19 95 GLN A N 1
ATOM 787 C CA . GLN A 1 95 ? -23.044 -2.498 37.988 1.00 65.19 95 GLN A CA 1
ATOM 788 C C . GLN A 1 95 ? -23.530 -2.587 36.540 1.00 65.19 95 GLN A C 1
ATOM 790 O O . GLN A 1 95 ? -22.710 -2.535 35.625 1.00 65.19 95 GLN A O 1
ATOM 795 N N . GLN A 1 96 ? -24.838 -2.700 36.307 1.00 69.00 96 GLN A N 1
ATOM 796 C CA . GLN A 1 96 ? -25.407 -2.734 34.960 1.00 69.00 96 GLN A CA 1
ATOM 797 C C . GLN A 1 96 ? -25.175 -1.405 34.223 1.00 69.00 96 GLN A C 1
ATOM 799 O O . GLN A 1 96 ? -24.801 -1.400 33.050 1.00 69.00 96 GLN A O 1
ATOM 804 N N . THR A 1 97 ? -25.286 -0.286 34.944 1.00 7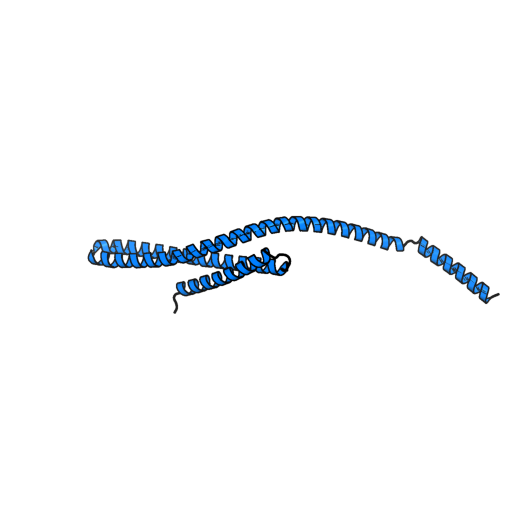5.00 97 THR A N 1
ATOM 805 C CA . THR A 1 97 ? -24.956 1.053 34.428 1.00 75.00 97 THR A CA 1
ATOM 806 C C . THR A 1 97 ? -23.480 1.153 34.026 1.00 75.00 97 THR A C 1
ATOM 808 O O . THR A 1 97 ? -23.143 1.675 32.965 1.00 75.00 97 THR A O 1
ATOM 811 N N . GLN A 1 98 ? -22.578 0.600 34.842 1.00 71.12 98 GLN A N 1
ATOM 812 C CA . GLN A 1 98 ? -21.144 0.604 34.552 1.00 71.12 98 GLN A CA 1
ATOM 813 C C . GLN A 1 98 ? -20.795 -0.247 33.317 1.00 71.12 98 GLN A C 1
ATOM 815 O O . GLN A 1 98 ? -19.887 0.094 32.563 1.00 71.12 98 GLN A O 1
ATOM 820 N N . GLN A 1 99 ? -21.534 -1.335 33.087 1.00 67.31 99 GLN A N 1
ATOM 821 C CA . GLN A 1 99 ? -21.366 -2.206 31.925 1.00 67.31 99 GLN A CA 1
ATOM 822 C C . GLN A 1 99 ? -21.779 -1.528 30.616 1.00 67.31 99 GLN A C 1
ATOM 824 O O . GLN A 1 99 ? -21.078 -1.669 29.617 1.00 67.31 99 GLN A O 1
ATOM 829 N N . GLN A 1 100 ? -22.879 -0.770 30.630 1.00 74.06 100 GLN A N 1
ATOM 830 C CA . GLN A 1 100 ? -23.301 0.026 29.475 1.00 74.06 100 GLN A CA 1
ATOM 831 C C . GLN A 1 100 ? -22.238 1.060 29.102 1.00 74.06 100 GLN A C 1
ATOM 833 O O . GLN A 1 100 ? -21.910 1.192 27.931 1.00 74.06 100 GLN A O 1
ATOM 838 N N . LEU A 1 101 ? -21.613 1.693 30.099 1.00 76.06 101 LEU A N 1
ATOM 839 C CA . LEU A 1 101 ? -20.532 2.652 29.869 1.00 76.06 101 LEU A CA 1
ATOM 840 C C . LEU A 1 101 ? -19.292 2.016 29.214 1.00 76.06 101 LEU A C 1
ATOM 842 O O . LEU A 1 101 ? -18.664 2.631 28.358 1.00 76.06 101 LEU A O 1
ATOM 846 N N . ILE A 1 102 ? -18.932 0.789 29.611 1.00 71.75 102 ILE A N 1
ATOM 847 C CA . ILE A 1 102 ? -17.801 0.052 29.017 1.00 71.75 102 ILE A CA 1
ATOM 848 C C . ILE A 1 102 ? -18.136 -0.389 27.587 1.00 71.75 102 ILE A C 1
ATOM 850 O O . ILE A 1 102 ? -17.285 -0.278 26.709 1.00 71.75 102 ILE A O 1
ATOM 854 N N . ALA A 1 103 ? -19.361 -0.860 27.347 1.00 72.50 103 ALA A N 1
ATOM 855 C CA . ALA A 1 103 ? -19.811 -1.254 26.014 1.00 72.50 103 ALA A CA 1
ATOM 856 C C . ALA A 1 103 ? -19.837 -0.058 25.047 1.00 72.50 103 ALA A C 1
ATOM 858 O O . ALA A 1 103 ? -19.317 -0.160 23.943 1.00 72.50 103 ALA A O 1
ATOM 859 N N . GLU A 1 104 ? -20.348 1.096 25.486 1.00 74.94 104 GLU A N 1
ATOM 860 C CA . GLU A 1 104 ? -20.337 2.330 24.687 1.00 74.94 104 GLU A CA 1
ATOM 861 C C . GLU A 1 104 ? -18.909 2.795 24.359 1.00 74.94 104 GLU A C 1
ATOM 863 O O . GLU A 1 104 ? -18.636 3.199 23.231 1.00 74.94 104 GLU A O 1
ATOM 868 N N . GLN A 1 105 ? -17.971 2.687 25.310 1.00 69.88 105 GLN A N 1
ATOM 869 C CA . GLN A 1 105 ? -16.561 3.000 25.053 1.00 69.88 105 GLN A CA 1
ATOM 870 C C . GLN A 1 105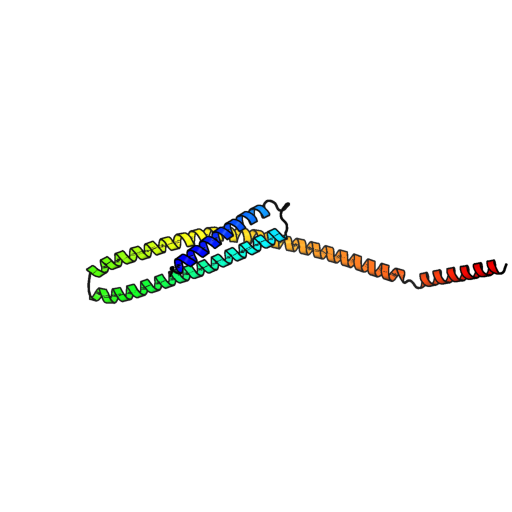 ? -15.914 2.041 24.048 1.00 69.88 105 GLN A C 1
ATOM 872 O O . GLN A 1 105 ? -15.092 2.475 23.244 1.00 69.88 105 GLN A O 1
ATOM 877 N N . GLN A 1 106 ? -16.261 0.753 24.082 1.00 65.56 106 GLN A N 1
ATOM 878 C CA . GLN A 1 106 ? -15.753 -0.231 23.123 1.00 65.56 106 GLN A CA 1
ATOM 879 C C . GLN A 1 106 ? -16.348 -0.033 21.719 1.00 65.56 106 GLN A C 1
ATOM 881 O O . GLN A 1 106 ? -15.623 -0.168 20.734 1.00 65.56 106 GLN A O 1
ATOM 886 N N . ASP A 1 107 ? -17.619 0.356 21.604 1.00 72.44 107 ASP A N 1
ATOM 887 C CA . ASP A 1 107 ? -18.246 0.665 20.310 1.00 72.44 107 ASP A CA 1
ATOM 888 C C . ASP A 1 107 ? -17.586 1.878 19.631 1.00 72.44 107 ASP A C 1
ATOM 890 O O . ASP A 1 107 ? -17.271 1.826 18.439 1.00 72.44 107 ASP A O 1
ATOM 894 N N . GLU A 1 108 ? -17.273 2.937 20.389 1.00 67.88 108 GLU A N 1
ATOM 895 C CA . GLU A 1 108 ? -16.533 4.102 19.872 1.00 67.88 108 GLU A CA 1
ATOM 896 C C . GLU A 1 108 ? -15.123 3.713 19.375 1.00 67.88 108 GLU A C 1
ATOM 898 O O . GLU A 1 108 ? -14.585 4.294 18.427 1.00 67.88 108 GLU A O 1
ATOM 903 N N . GLN A 1 109 ? -14.509 2.697 19.990 1.00 65.50 109 GLN A N 1
ATOM 904 C CA . GLN A 1 109 ? -13.207 2.165 19.578 1.00 65.50 109 GLN A CA 1
ATOM 905 C C . GLN A 1 109 ? -13.300 1.337 18.285 1.00 65.50 109 GLN A C 1
ATOM 907 O O . GLN A 1 109 ? -12.428 1.465 17.420 1.00 65.50 109 GLN A O 1
ATOM 912 N N . LEU A 1 110 ? -14.362 0.542 18.117 1.00 65.81 110 LEU A N 1
ATOM 913 C CA . LEU A 1 110 ? -14.600 -0.276 16.923 1.00 65.81 110 LEU A CA 1
ATOM 914 C C . LEU A 1 110 ? -14.927 0.563 15.682 1.00 65.81 110 LEU A C 1
ATOM 916 O O . LEU A 1 110 ? -14.524 0.200 14.575 1.00 65.81 110 LEU A O 1
ATOM 920 N N . GLU A 1 111 ? -15.611 1.698 15.839 1.00 73.25 111 GLU A N 1
ATOM 921 C CA . GLU A 1 111 ? -15.978 2.565 14.712 1.00 73.25 111 GLU A CA 1
ATOM 922 C C . GLU A 1 111 ? -14.742 3.103 13.971 1.00 73.25 111 GLU A C 1
ATOM 924 O O . GLU A 1 111 ? -14.687 3.102 12.736 1.00 73.25 111 GLU A O 1
ATOM 929 N N . LEU A 1 112 ? -13.708 3.500 14.716 1.00 65.44 112 LEU A N 1
ATOM 930 C CA . LEU A 1 112 ? -12.485 4.069 14.148 1.00 65.44 112 LEU A CA 1
ATOM 931 C C . LEU A 1 112 ? -11.620 3.005 13.451 1.00 65.44 112 LEU A C 1
ATOM 933 O O . LEU A 1 112 ? -11.074 3.261 12.371 1.00 65.44 112 LEU A O 1
ATOM 937 N N . VAL A 1 113 ? -11.548 1.801 14.030 1.00 69.69 113 VAL A N 1
ATOM 938 C CA . VAL A 1 113 ? -10.900 0.627 13.423 1.00 69.69 113 VAL A CA 1
ATOM 939 C C . VAL A 1 113 ? -11.631 0.238 12.136 1.00 69.69 113 VAL A C 1
ATOM 941 O O . VAL A 1 113 ? -11.015 0.161 11.075 1.00 69.69 113 VAL A O 1
ATOM 944 N N . SER A 1 114 ? -12.958 0.111 12.183 1.00 73.62 114 SER A N 1
ATOM 945 C CA . SER A 1 114 ? -13.790 -0.253 11.030 1.00 73.62 114 SER A CA 1
ATOM 946 C C . SER A 1 114 ? -13.693 0.761 9.881 1.00 73.62 114 SER A C 1
ATOM 948 O O . SER A 1 114 ? -13.530 0.379 8.718 1.00 73.62 114 SER A O 1
ATOM 950 N N . GLY A 1 115 ? -13.754 2.062 10.186 1.00 75.25 115 GLY A N 1
ATOM 951 C CA . GLY A 1 115 ? -13.631 3.120 9.180 1.00 75.25 115 GLY A CA 1
ATOM 952 C C . GLY A 1 115 ? -12.263 3.123 8.493 1.00 75.25 115 GLY A C 1
ATOM 953 O O . GLY A 1 115 ? -12.175 3.246 7.269 1.00 75.25 115 GLY A O 1
ATOM 954 N N . THR A 1 116 ? -11.198 2.916 9.268 1.00 74.38 116 THR A N 1
ATOM 955 C CA . THR A 1 116 ? -9.823 2.859 8.758 1.00 74.38 116 THR A CA 1
ATOM 956 C C . THR A 1 116 ? -9.596 1.610 7.903 1.00 74.38 116 THR A C 1
ATOM 958 O O . THR A 1 116 ? -9.067 1.724 6.796 1.00 74.38 116 THR A O 1
ATOM 961 N N . ILE A 1 117 ? -10.077 0.441 8.343 1.00 77.81 117 ILE A N 1
ATOM 962 C CA . ILE A 1 117 ? -10.002 -0.820 7.585 1.00 77.81 117 ILE A CA 1
ATOM 963 C C . ILE A 1 117 ? -10.648 -0.675 6.204 1.00 77.81 117 ILE A C 1
ATOM 965 O O . ILE A 1 117 ? -10.078 -1.126 5.211 1.00 77.81 117 ILE A O 1
ATOM 969 N N . GLY A 1 118 ? -11.808 -0.017 6.106 1.00 80.75 118 GLY A N 1
ATOM 970 C CA . GLY A 1 118 ? -12.488 0.192 4.823 1.00 80.75 118 GLY A CA 1
ATOM 971 C C . GLY A 1 118 ? -11.654 0.999 3.822 1.00 80.75 118 GLY A C 1
ATOM 972 O O . GLY A 1 118 ? -11.587 0.653 2.640 1.00 80.75 118 GLY A O 1
ATOM 973 N N . VAL A 1 119 ? -10.978 2.048 4.298 1.00 81.62 119 VAL A N 1
ATOM 974 C CA . VAL A 1 119 ? -10.099 2.887 3.470 1.00 81.62 119 VAL A CA 1
ATOM 975 C C . VAL A 1 119 ? -8.849 2.117 3.044 1.00 81.62 119 VAL A C 1
ATOM 977 O O . VAL A 1 119 ? -8.529 2.095 1.855 1.00 81.62 119 VAL A O 1
ATOM 980 N N . LEU A 1 120 ? -8.177 1.444 3.986 1.00 82.25 120 LEU A N 1
ATOM 981 C CA . LEU A 1 120 ? -6.983 0.638 3.710 1.00 82.25 120 LEU A CA 1
ATOM 982 C C . LEU A 1 120 ? -7.288 -0.471 2.704 1.00 82.25 120 LEU A C 1
ATOM 984 O O . LEU A 1 120 ? -6.550 -0.640 1.739 1.00 82.25 120 LEU A O 1
ATOM 988 N N . LYS A 1 121 ? -8.414 -1.173 2.874 1.00 84.38 121 LYS A N 1
ATOM 989 C CA . LYS A 1 121 ? -8.855 -2.221 1.953 1.00 84.38 121 LYS A CA 1
ATOM 990 C C . LYS A 1 121 ? -9.026 -1.691 0.532 1.00 84.38 121 LYS A C 1
ATOM 992 O O . LYS A 1 121 ? -8.542 -2.319 -0.404 1.00 84.38 121 LYS A O 1
ATOM 997 N N . ASN A 1 122 ? -9.654 -0.525 0.359 1.00 86.25 122 ASN A N 1
ATOM 998 C CA . ASN A 1 122 ? -9.818 0.059 -0.973 1.00 86.25 122 ASN A CA 1
ATOM 999 C C . ASN A 1 122 ? -8.475 0.440 -1.617 1.00 86.25 122 ASN A C 1
ATOM 1001 O O . ASN A 1 122 ? -8.296 0.235 -2.817 1.00 86.25 122 ASN A O 1
ATOM 1005 N N . MET A 1 123 ? -7.531 0.972 -0.833 1.00 87.56 123 MET A N 1
ATOM 1006 C CA . MET A 1 123 ? -6.182 1.292 -1.314 1.00 87.56 123 MET A CA 1
ATOM 1007 C C . MET A 1 123 ? -5.421 0.021 -1.706 1.00 87.56 123 MET A C 1
ATOM 1009 O O . MET A 1 123 ? -4.895 -0.056 -2.814 1.00 87.56 123 MET A O 1
ATOM 1013 N N . SER A 1 124 ? -5.420 -0.993 -0.837 1.00 84.81 124 SER A N 1
ATOM 1014 C CA . SER A 1 124 ? -4.764 -2.283 -1.067 1.00 84.81 124 SER A CA 1
ATOM 1015 C C . SER A 1 124 ? -5.314 -3.013 -2.292 1.00 84.81 124 SER A C 1
ATOM 1017 O O . SER A 1 124 ? -4.532 -3.535 -3.082 1.00 84.81 124 SER A O 1
ATOM 1019 N N . GLU A 1 125 ? -6.637 -3.029 -2.486 1.00 88.81 125 GLU A N 1
ATOM 1020 C CA . GLU A 1 125 ? -7.268 -3.649 -3.660 1.00 88.81 125 GLU A CA 1
ATOM 1021 C C . GLU A 1 125 ? -6.825 -2.975 -4.965 1.00 88.81 125 GLU A C 1
ATOM 1023 O O . GLU A 1 125 ? -6.454 -3.664 -5.913 1.00 88.81 125 GLU A O 1
ATOM 1028 N N . ARG A 1 126 ? -6.804 -1.636 -5.006 1.00 86.38 126 ARG A N 1
ATOM 1029 C CA . ARG A 1 126 ? -6.370 -0.878 -6.192 1.00 86.38 126 ARG A CA 1
ATOM 1030 C C . ARG A 1 126 ? -4.893 -1.090 -6.510 1.00 86.38 126 ARG A C 1
ATOM 1032 O O . ARG A 1 126 ? -4.548 -1.314 -7.663 1.00 86.38 126 ARG A O 1
ATOM 1039 N N . ILE A 1 127 ? -4.032 -1.051 -5.493 1.00 86.12 127 ILE A N 1
ATOM 1040 C CA . ILE A 1 127 ? -2.595 -1.317 -5.660 1.00 86.12 127 ILE A CA 1
ATOM 1041 C C . ILE A 1 127 ? -2.373 -2.756 -6.134 1.00 86.12 127 ILE A C 1
ATOM 1043 O O . ILE A 1 127 ? -1.500 -3.001 -6.960 1.00 86.12 127 ILE A O 1
ATOM 1047 N N . GLY A 1 128 ? -3.155 -3.709 -5.616 1.00 86.25 128 GLY A N 1
ATOM 1048 C CA . GLY A 1 128 ? -3.108 -5.106 -6.039 1.00 86.25 128 GLY A CA 1
ATOM 1049 C C . GLY A 1 128 ? -3.430 -5.274 -7.522 1.00 86.25 128 GLY A C 1
ATOM 1050 O O . GLY A 1 128 ? -2.648 -5.887 -8.238 1.00 86.25 128 GLY A O 1
ATOM 1051 N N . GLN A 1 129 ? -4.525 -4.668 -7.987 1.00 85.88 129 GLN A N 1
ATOM 1052 C CA . GLN A 1 129 ? -4.925 -4.710 -9.399 1.00 85.88 129 GLN A CA 1
ATOM 1053 C C . GLN A 1 129 ? -3.859 -4.109 -10.322 1.00 85.88 129 GLN A C 1
ATOM 1055 O O . GLN A 1 129 ? -3.475 -4.738 -11.301 1.00 85.88 129 GLN A O 1
ATOM 1060 N N . GLU A 1 130 ? -3.327 -2.937 -9.975 1.00 82.62 130 GLU A N 1
ATOM 1061 C CA . GLU A 1 130 ? -2.290 -2.271 -10.770 1.00 82.62 130 GLU A CA 1
ATOM 1062 C C . GLU A 1 130 ? -0.993 -3.098 -10.836 1.00 82.62 130 GLU A C 1
ATOM 1064 O O . GLU A 1 130 ? -0.330 -3.167 -11.868 1.00 82.62 130 GLU A O 1
ATOM 1069 N N . LEU A 1 131 ? -0.628 -3.775 -9.743 1.00 79.88 131 LEU A N 1
ATOM 1070 C CA . LEU A 1 131 ? 0.535 -4.662 -9.723 1.00 79.88 131 LEU A CA 1
ATOM 1071 C C . LEU A 1 131 ? 0.330 -5.926 -10.553 1.00 79.88 131 LEU A C 1
ATOM 1073 O O . LEU A 1 131 ? 1.278 -6.373 -11.197 1.00 79.88 131 LEU A O 1
ATOM 1077 N N . ASP A 1 132 ? -0.874 -6.493 -10.554 1.00 82.56 132 ASP A N 1
ATOM 1078 C CA . ASP A 1 132 ? -1.202 -7.624 -11.421 1.00 82.56 132 ASP A CA 1
ATOM 1079 C C . ASP A 1 132 ? -1.120 -7.205 -12.900 1.00 82.56 132 ASP A C 1
ATOM 1081 O O . ASP A 1 132 ? -0.559 -7.934 -13.720 1.00 82.56 132 ASP A O 1
ATOM 1085 N N . GLU A 1 133 ? -1.580 -5.996 -13.240 1.00 78.88 133 GLU A N 1
ATOM 1086 C CA . GLU A 1 133 ? -1.434 -5.420 -14.583 1.00 78.88 133 GLU A CA 1
ATOM 1087 C C . GLU A 1 133 ? 0.041 -5.185 -14.955 1.00 78.88 133 GLU A C 1
ATOM 1089 O O . GLU A 1 133 ? 0.482 -5.558 -16.047 1.00 78.88 133 GLU A O 1
ATOM 1094 N N . GLN A 1 134 ? 0.852 -4.652 -14.037 1.00 69.75 134 GLN A N 1
ATOM 1095 C CA . GLN A 1 134 ? 2.292 -4.486 -14.251 1.00 69.75 134 GLN A CA 1
ATOM 1096 C C . GLN A 1 134 ? 3.047 -5.817 -14.340 1.00 69.75 134 GLN A C 1
ATOM 1098 O O . GLN A 1 134 ? 4.021 -5.904 -15.086 1.00 69.75 134 GLN A O 1
ATOM 1103 N N . ALA A 1 135 ? 2.613 -6.865 -13.636 1.00 72.75 135 ALA A N 1
ATOM 1104 C CA . ALA A 1 135 ? 3.198 -8.200 -13.744 1.00 72.75 135 ALA A CA 1
ATOM 1105 C C . ALA A 1 135 ? 2.977 -8.799 -15.140 1.00 72.75 135 ALA A C 1
ATOM 1107 O O . ALA A 1 135 ? 3.888 -9.416 -15.692 1.00 72.75 135 ALA A O 1
ATOM 1108 N N . VAL A 1 136 ? 1.808 -8.549 -15.741 1.00 72.69 136 VAL A N 1
ATOM 1109 C CA . VAL A 1 136 ? 1.532 -8.904 -17.141 1.00 72.69 136 VAL A CA 1
ATOM 1110 C C . VAL A 1 136 ? 2.410 -8.083 -18.094 1.00 72.69 136 VAL A C 1
ATOM 1112 O O . VAL A 1 136 ? 3.037 -8.651 -18.984 1.00 72.69 136 VAL A O 1
ATOM 1115 N N . MET A 1 137 ? 2.560 -6.770 -17.871 1.00 67.81 137 MET A N 1
ATOM 1116 C CA . MET A 1 137 ? 3.464 -5.935 -18.683 1.00 67.81 137 MET A CA 1
ATOM 1117 C C . MET A 1 137 ? 4.952 -6.313 -18.533 1.00 67.81 137 MET A C 1
ATOM 1119 O O . MET A 1 137 ? 5.742 -6.122 -19.459 1.00 67.81 137 MET A O 1
ATOM 1123 N N . LEU A 1 138 ? 5.364 -6.853 -17.382 1.00 70.62 138 LEU A N 1
ATOM 1124 C CA . LEU A 1 138 ? 6.731 -7.320 -17.137 1.00 70.62 138 LEU A CA 1
ATOM 1125 C C . LEU A 1 138 ? 7.037 -8.645 -17.852 1.00 70.62 138 LEU A C 1
ATOM 1127 O O . LEU A 1 138 ? 8.186 -8.865 -18.246 1.00 70.62 138 LEU A O 1
ATOM 1131 N N . ASP A 1 139 ? 6.036 -9.508 -18.033 1.00 76.94 139 ASP A N 1
ATOM 1132 C CA . ASP A 1 139 ? 6.149 -10.725 -18.847 1.00 76.94 139 ASP A CA 1
ATOM 1133 C C . ASP A 1 139 ? 6.378 -10.365 -20.323 1.00 76.94 139 ASP A C 1
ATOM 1135 O O . ASP A 1 139 ? 7.338 -10.839 -20.933 1.00 76.94 139 ASP A O 1
ATOM 1139 N N . ASP A 1 140 ? 5.609 -9.406 -20.853 1.00 74.00 140 ASP A N 1
ATOM 1140 C CA . ASP A 1 140 ? 5.797 -8.871 -22.209 1.00 74.00 140 ASP A CA 1
ATOM 1141 C C . ASP A 1 140 ? 7.184 -8.229 -22.387 1.00 74.00 140 ASP A C 1
ATOM 1143 O O . ASP A 1 140 ? 7.884 -8.488 -23.374 1.00 74.00 140 ASP A O 1
ATOM 1147 N N . PHE A 1 141 ? 7.635 -7.446 -21.400 1.00 70.94 141 PHE A N 1
ATOM 1148 C CA . PHE A 1 141 ? 8.984 -6.876 -21.401 1.00 70.94 141 PHE A CA 1
ATOM 1149 C C . PHE A 1 141 ? 10.077 -7.953 -21.326 1.00 70.94 141 PHE A C 1
ATOM 1151 O O . PHE A 1 141 ? 11.088 -7.851 -22.024 1.00 70.94 141 PHE A O 1
ATOM 1158 N N . SER A 1 142 ? 9.889 -9.007 -20.525 1.00 74.50 142 SER A N 1
ATOM 1159 C CA . SER A 1 142 ? 10.816 -10.149 -20.469 1.00 74.50 142 SER A CA 1
ATOM 1160 C C . SER A 1 142 ? 10.887 -10.864 -21.815 1.00 74.50 142 SER A C 1
ATOM 1162 O O . SER A 1 142 ? 11.977 -11.175 -22.297 1.00 74.50 142 SER A O 1
ATOM 1164 N N . HIS A 1 143 ? 9.747 -11.024 -22.486 1.00 79.88 143 HIS A N 1
ATOM 1165 C CA . HIS A 1 143 ? 9.674 -11.584 -23.829 1.00 79.88 143 HIS A CA 1
ATOM 1166 C C . HIS A 1 143 ? 10.424 -10.727 -24.864 1.00 79.88 143 HIS A C 1
ATOM 1168 O O . HIS A 1 143 ? 11.091 -11.249 -25.768 1.00 79.88 143 HIS A O 1
ATOM 1174 N N . GLU A 1 144 ? 10.352 -9.402 -24.748 1.00 79.56 144 GLU A N 1
ATOM 1175 C CA . GLU A 1 144 ? 11.089 -8.477 -25.611 1.00 79.56 144 GLU A CA 1
ATOM 1176 C C . GLU A 1 144 ? 12.598 -8.447 -25.293 1.00 79.56 144 GLU A C 1
ATOM 1178 O O . GLU A 1 144 ? 13.438 -8.376 -26.205 1.00 79.56 144 GLU A O 1
ATOM 1183 N N . MET A 1 145 ? 12.967 -8.599 -24.019 1.00 77.62 145 MET A N 1
ATOM 1184 C CA . MET A 1 145 ? 14.349 -8.764 -23.569 1.00 77.62 145 MET A CA 1
ATOM 1185 C C . MET A 1 145 ? 14.959 -10.065 -24.100 1.00 77.62 145 MET A C 1
ATOM 1187 O O . MET A 1 145 ? 16.063 -10.023 -24.639 1.00 77.62 145 MET A O 1
ATOM 1191 N N . ASP A 1 146 ? 14.247 -11.191 -24.052 1.00 86.69 146 ASP A N 1
ATOM 1192 C CA . ASP A 1 146 ? 14.711 -12.478 -24.593 1.00 86.69 146 ASP A CA 1
ATOM 1193 C C . ASP A 1 146 ? 14.940 -12.416 -26.110 1.00 86.69 146 ASP A C 1
ATOM 1195 O O . ASP A 1 146 ? 15.931 -12.936 -26.648 1.00 86.69 146 ASP A O 1
ATOM 1199 N N . ASN A 1 147 ? 14.065 -11.701 -26.820 1.00 86.88 147 ASN A N 1
ATOM 1200 C CA . ASN A 1 147 ? 14.246 -11.401 -28.237 1.00 86.88 147 ASN A CA 1
ATOM 1201 C C . ASN A 1 147 ? 15.488 -10.529 -28.479 1.00 86.88 147 ASN A C 1
ATOM 1203 O O . ASN A 1 147 ? 16.240 -10.761 -29.434 1.00 86.88 147 ASN A O 1
ATOM 1207 N N . THR A 1 148 ? 15.735 -9.543 -27.616 1.00 85.44 148 THR A N 1
ATOM 1208 C CA . THR A 1 148 ? 16.923 -8.683 -27.679 1.00 85.44 148 THR A CA 1
ATOM 1209 C C . THR A 1 148 ? 18.199 -9.459 -27.357 1.00 85.44 148 THR A C 1
ATOM 1211 O O . THR A 1 148 ? 19.170 -9.343 -28.104 1.00 85.44 148 THR A O 1
ATOM 1214 N N . GLN A 1 149 ? 18.193 -10.323 -26.343 1.00 84.44 149 GLN A N 1
ATOM 1215 C CA . GLN A 1 149 ? 19.303 -11.208 -25.991 1.00 84.44 149 GLN A CA 1
ATOM 1216 C C . GLN A 1 149 ? 19.636 -12.151 -27.150 1.00 84.44 149 GLN A C 1
ATOM 1218 O O . GLN A 1 149 ? 20.790 -12.256 -27.556 1.00 84.44 149 GLN A O 1
ATOM 1223 N N . SER A 1 150 ? 18.619 -12.740 -27.783 1.00 90.25 150 SER A N 1
ATOM 1224 C CA . SER A 1 150 ? 18.788 -13.577 -28.978 1.00 90.25 150 SER A CA 1
ATOM 1225 C C . SER A 1 150 ? 19.401 -12.800 -30.151 1.00 90.25 150 SER A C 1
ATOM 1227 O O . SER A 1 150 ? 20.240 -13.318 -30.898 1.00 90.25 150 SER A O 1
ATOM 1229 N N . ARG A 1 151 ? 19.018 -11.528 -30.337 1.00 88.31 151 ARG A N 1
ATOM 1230 C CA . ARG A 1 151 ? 19.635 -10.635 -31.333 1.00 88.31 151 ARG A CA 1
ATOM 1231 C C . ARG A 1 151 ? 21.085 -10.315 -30.973 1.00 88.31 151 ARG A C 1
ATOM 1233 O O . ARG A 1 151 ? 21.939 -10.390 -31.857 1.00 88.31 151 ARG A O 1
ATOM 1240 N N . LEU A 1 152 ? 21.372 -10.008 -29.710 1.00 86.75 152 LEU A N 1
ATOM 1241 C CA . LEU A 1 152 ? 22.722 -9.746 -29.213 1.00 86.75 152 LEU A CA 1
ATOM 1242 C C . LEU A 1 152 ? 23.624 -10.971 -29.369 1.00 86.75 152 LEU A C 1
ATOM 1244 O O . LEU A 1 152 ? 24.730 -10.831 -29.880 1.00 86.75 152 LEU A O 1
ATOM 1248 N N . ASP A 1 153 ? 23.146 -12.174 -29.068 1.00 90.88 153 ASP A N 1
ATOM 1249 C CA . ASP A 1 153 ? 23.883 -13.423 -29.278 1.00 90.88 153 ASP A CA 1
ATOM 1250 C C . ASP A 1 153 ? 24.211 -13.651 -30.756 1.00 90.88 153 ASP A C 1
ATOM 1252 O O . ASP A 1 153 ? 25.318 -14.064 -31.113 1.00 90.88 153 ASP A O 1
ATOM 1256 N N . ASN A 1 154 ? 23.270 -13.343 -31.651 1.00 90.94 154 ASN A N 1
ATOM 1257 C CA . ASN A 1 154 ? 23.507 -13.401 -33.090 1.00 90.94 154 ASN A CA 1
ATOM 1258 C C . ASN A 1 154 ? 24.549 -12.368 -33.543 1.00 90.94 154 ASN A C 1
ATOM 1260 O O . ASN A 1 154 ? 25.394 -12.676 -34.390 1.00 90.94 154 ASN A O 1
ATOM 1264 N N . VAL A 1 155 ? 24.523 -11.161 -32.974 1.00 87.56 155 VAL A N 1
ATOM 1265 C CA . VAL A 1 155 ? 25.541 -10.128 -33.214 1.00 87.56 155 VAL A CA 1
ATOM 1266 C C . VAL A 1 155 ? 26.900 -10.583 -32.682 1.00 87.56 155 VAL A C 1
ATOM 1268 O O . VAL A 1 155 ? 27.879 -10.533 -33.423 1.00 87.56 155 VAL A O 1
ATOM 1271 N N . MET A 1 156 ? 26.969 -11.113 -31.462 1.00 81.00 156 MET A N 1
ATOM 1272 C CA . MET A 1 156 ? 28.199 -11.628 -30.860 1.00 81.00 156 MET A CA 1
ATOM 1273 C C . MET A 1 156 ? 28.787 -12.787 -31.666 1.00 81.00 156 MET A C 1
ATOM 1275 O O . MET A 1 156 ? 29.987 -12.796 -31.930 1.00 81.00 156 MET A O 1
ATOM 1279 N N . LYS A 1 157 ? 27.964 -13.719 -32.161 1.00 85.38 157 LYS A N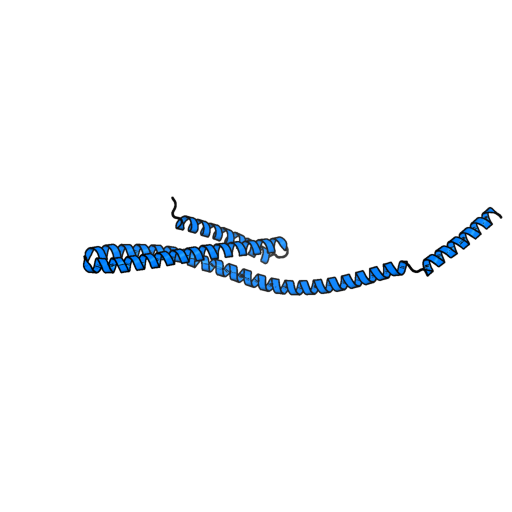 1
ATOM 1280 C CA . LYS A 1 157 ? 28.414 -14.789 -33.071 1.00 85.38 157 LYS A CA 1
ATOM 1281 C C . LYS A 1 157 ? 28.986 -14.232 -34.374 1.00 85.38 157 LYS A C 1
ATOM 1283 O O . LYS A 1 157 ? 30.007 -14.726 -34.856 1.00 85.38 157 LYS A O 1
ATOM 1288 N N . LYS A 1 158 ? 28.364 -13.198 -34.952 1.00 84.88 158 LYS A N 1
ATOM 1289 C CA . LYS A 1 158 ? 28.899 -12.516 -36.142 1.00 84.88 158 LYS A CA 1
ATOM 1290 C C . LYS A 1 158 ? 30.223 -11.819 -35.835 1.00 84.88 158 LYS A C 1
ATOM 1292 O O . LYS A 1 158 ? 31.144 -11.954 -36.630 1.00 84.88 158 LYS A O 1
ATOM 1297 N N . LEU A 1 159 ? 30.349 -11.146 -34.693 1.00 77.00 159 LEU A N 1
ATOM 1298 C CA . LEU A 1 159 ? 31.596 -10.507 -34.261 1.00 77.00 159 LEU A CA 1
ATOM 1299 C C . LEU A 1 159 ? 32.707 -11.530 -34.009 1.00 77.00 159 LEU A C 1
ATOM 1301 O O . LEU A 1 159 ? 33.818 -11.331 -34.488 1.00 77.00 159 LEU A O 1
ATOM 1305 N N . ALA A 1 160 ? 32.409 -12.657 -33.359 1.00 77.69 160 ALA A N 1
ATOM 1306 C CA . ALA A 1 160 ? 33.352 -13.760 -33.177 1.00 77.69 160 ALA A CA 1
ATOM 1307 C C . ALA A 1 160 ? 33.808 -14.337 -34.526 1.00 77.69 160 ALA A C 1
ATOM 1309 O O . ALA A 1 160 ? 34.991 -14.596 -34.734 1.00 77.69 160 ALA A O 1
ATOM 1310 N N . LYS A 1 161 ? 32.886 -14.471 -35.487 1.00 76.31 161 LYS A N 1
ATOM 1311 C CA . LYS A 1 161 ? 33.211 -14.919 -36.844 1.00 76.31 161 LYS A CA 1
ATOM 1312 C C . LYS A 1 161 ? 34.052 -13.898 -37.611 1.00 76.31 161 LYS A C 1
ATOM 1314 O O . LYS A 1 161 ? 35.002 -14.294 -38.272 1.00 76.31 161 LYS A O 1
ATOM 1319 N N . VAL A 1 162 ? 33.739 -12.605 -37.515 1.00 75.94 162 VAL A N 1
ATOM 1320 C CA . VAL A 1 162 ? 34.527 -11.521 -38.130 1.00 75.94 162 VAL A CA 1
ATOM 1321 C C . VAL A 1 162 ? 35.923 -11.454 -37.506 1.00 75.94 162 VAL A C 1
ATOM 1323 O O . VAL A 1 162 ? 36.908 -11.353 -38.232 1.00 75.94 162 VAL A O 1
ATOM 1326 N N . SER A 1 163 ? 36.019 -11.605 -36.183 1.00 71.50 163 SER A N 1
ATOM 1327 C CA . SER A 1 163 ? 37.277 -11.698 -35.436 1.00 71.50 163 SER A CA 1
ATOM 1328 C C . SER A 1 163 ? 38.106 -12.917 -35.852 1.00 71.50 163 SER A C 1
ATOM 1330 O O . SER A 1 163 ? 39.315 -12.813 -36.028 1.00 71.50 163 SER A O 1
ATOM 1332 N N . HIS A 1 164 ? 37.471 -14.059 -36.105 1.00 63.47 164 HIS A N 1
ATOM 1333 C CA . HIS A 1 164 ? 38.174 -15.242 -36.597 1.00 63.47 164 HIS A CA 1
ATOM 1334 C C . HIS A 1 164 ? 38.466 -15.180 -38.113 1.00 63.47 164 HIS A C 1
ATOM 1336 O O . HIS A 1 164 ? 39.373 -15.847 -38.605 1.00 63.47 164 HIS A O 1
ATOM 1342 N N . MET A 1 165 ? 37.737 -14.372 -38.889 1.00 57.72 165 MET A N 1
ATOM 1343 C CA . MET A 1 165 ? 37.984 -14.178 -40.327 1.00 57.72 165 MET A CA 1
ATOM 1344 C C . MET A 1 165 ? 39.175 -13.252 -40.617 1.00 57.72 165 MET A C 1
ATOM 1346 O O . MET A 1 165 ? 39.745 -13.338 -41.699 1.00 57.72 165 MET A O 1
ATOM 1350 N N . THR A 1 166 ? 39.601 -12.415 -39.665 1.00 58.81 166 THR A N 1
ATOM 1351 C CA . THR A 1 166 ? 40.834 -11.605 -39.784 1.00 58.81 166 THR A CA 1
ATOM 1352 C C . THR A 1 166 ? 42.121 -12.407 -39.487 1.00 58.81 166 THR A C 1
ATOM 1354 O O . THR A 1 166 ? 43.228 -11.966 -39.789 1.00 58.81 166 THR A O 1
ATOM 1357 N N . SER A 1 167 ? 42.020 -13.655 -39.005 1.00 58.81 167 SER A N 1
ATOM 1358 C CA . SER A 1 167 ? 43.178 -14.545 -38.799 1.00 58.81 167 SER A CA 1
ATOM 1359 C C . SER A 1 167 ? 43.394 -15.544 -39.944 1.00 58.81 167 SER A C 1
ATOM 1361 O O . SER A 1 167 ? 43.765 -16.698 -39.711 1.00 58.81 167 SER A O 1
ATOM 1363 N N . ASP A 1 168 ? 43.137 -15.148 -41.189 1.00 68.31 168 ASP A N 1
ATOM 1364 C CA . ASP A 1 168 ? 43.291 -16.069 -42.311 1.00 68.31 168 ASP A CA 1
ATOM 1365 C C . ASP A 1 168 ? 44.777 -16.181 -42.701 1.00 68.31 168 ASP A C 1
ATOM 1367 O O . ASP A 1 168 ? 45.403 -15.211 -43.139 1.00 68.31 168 ASP A O 1
ATOM 1371 N N . ARG A 1 169 ? 45.376 -17.379 -42.564 1.00 67.94 169 ARG A N 1
ATOM 1372 C CA . ARG A 1 169 ? 46.799 -17.648 -42.901 1.00 67.94 169 ARG A CA 1
ATOM 1373 C C . ARG A 1 169 ? 47.161 -17.206 -44.325 1.00 67.94 169 ARG A C 1
ATOM 1375 O O . ARG A 1 169 ? 48.316 -16.902 -44.611 1.00 67.94 169 ARG A O 1
ATOM 1382 N N . ARG A 1 170 ? 46.165 -17.148 -45.213 1.00 70.94 170 ARG A N 1
ATOM 1383 C CA . ARG A 1 170 ? 46.293 -16.698 -46.603 1.00 70.94 170 ARG A CA 1
ATOM 1384 C C . ARG A 1 170 ? 46.542 -15.192 -46.713 1.00 70.94 170 ARG A C 1
ATOM 1386 O O . ARG A 1 170 ? 47.342 -14.800 -47.555 1.00 70.94 170 ARG A O 1
ATOM 1393 N N . GLN A 1 171 ? 45.932 -14.364 -45.858 1.00 75.88 171 GLN A N 1
ATOM 1394 C CA . GLN A 1 171 ? 46.193 -12.918 -45.835 1.00 75.88 171 GLN A CA 1
ATOM 1395 C C . GLN A 1 171 ? 47.601 -12.623 -45.311 1.00 75.88 171 GLN A C 1
ATOM 1397 O O . GLN A 1 171 ? 48.345 -11.883 -45.947 1.00 75.88 171 GLN A O 1
ATOM 1402 N N . TRP A 1 172 ? 48.016 -13.283 -44.226 1.00 80.12 172 TRP A N 1
ATOM 1403 C CA . TRP A 1 172 ? 49.378 -13.154 -43.694 1.00 80.12 172 TRP A CA 1
ATOM 1404 C C . TRP A 1 172 ? 50.452 -13.655 -44.672 1.00 80.12 172 TRP A C 1
ATOM 1406 O O . TRP A 1 172 ? 51.501 -13.028 -44.806 1.00 80.12 172 TRP A O 1
ATOM 1416 N N . CYS A 1 173 ? 50.178 -14.732 -45.419 1.00 82.56 173 CYS A N 1
ATOM 1417 C CA . CYS A 1 173 ? 51.060 -15.205 -46.488 1.00 82.56 173 CYS A CA 1
ATOM 1418 C C . CYS A 1 173 ? 51.143 -14.202 -47.651 1.00 82.56 173 CYS A C 1
ATOM 1420 O O . CYS A 1 173 ? 52.240 -13.901 -48.115 1.00 82.56 173 CYS A O 1
ATOM 1422 N N . ALA A 1 174 ? 50.011 -13.629 -48.077 1.00 86.56 174 ALA A N 1
ATOM 1423 C CA . ALA A 1 174 ? 49.984 -12.619 -49.134 1.00 86.56 174 ALA A CA 1
ATOM 1424 C C . ALA A 1 174 ? 50.751 -11.344 -48.743 1.00 86.56 174 ALA A C 1
ATOM 1426 O O . ALA A 1 174 ? 51.554 -10.854 -49.534 1.00 86.56 174 ALA A O 1
ATOM 1427 N N . ILE A 1 175 ? 50.567 -10.847 -47.513 1.00 87.56 175 ILE A N 1
ATOM 1428 C CA . ILE A 1 175 ? 51.323 -9.702 -46.978 1.00 87.56 175 ILE A CA 1
ATOM 1429 C C . ILE A 1 175 ? 52.824 -10.021 -46.949 1.00 87.56 175 ILE A C 1
ATOM 1431 O O . ILE A 1 175 ? 53.628 -9.221 -47.422 1.00 87.56 175 ILE A O 1
ATOM 1435 N N . GLY A 1 176 ? 53.208 -11.206 -46.461 1.00 90.19 176 GLY A N 1
ATOM 1436 C CA . GLY A 1 176 ? 54.607 -11.640 -46.433 1.00 90.19 176 GLY A CA 1
ATOM 1437 C C . GLY A 1 176 ? 55.248 -11.719 -47.824 1.00 90.19 176 GLY A C 1
ATOM 1438 O O . GLY A 1 176 ? 56.361 -11.232 -48.011 1.00 90.19 176 GLY A O 1
ATOM 1439 N N . ILE A 1 177 ? 54.539 -12.269 -48.816 1.00 93.25 177 ILE A N 1
ATOM 1440 C CA . ILE A 1 177 ? 55.013 -12.345 -50.209 1.00 93.25 177 ILE A CA 1
ATOM 1441 C C . ILE A 1 177 ? 55.174 -10.942 -50.807 1.00 93.25 177 ILE A C 1
ATOM 1443 O O . ILE A 1 177 ? 56.208 -10.655 -51.410 1.00 93.25 177 ILE A O 1
ATOM 1447 N N . LEU A 1 178 ? 54.192 -10.053 -50.621 1.00 93.88 178 LEU A N 1
ATOM 1448 C CA . LEU A 1 178 ? 54.264 -8.676 -51.120 1.00 93.88 178 LEU A CA 1
ATOM 1449 C C . LEU A 1 178 ? 55.440 -7.904 -50.503 1.00 93.88 178 LEU A C 1
ATOM 1451 O O . LEU A 1 178 ? 56.146 -7.200 -51.223 1.00 93.88 178 LEU A O 1
ATOM 1455 N N . LEU A 1 179 ? 55.699 -8.079 -49.203 1.00 94.69 179 LEU A N 1
ATOM 1456 C CA . LEU A 1 179 ? 56.853 -7.476 -48.527 1.00 94.69 179 LEU A CA 1
ATOM 1457 C C . LEU A 1 179 ? 58.188 -8.026 -49.042 1.00 94.69 179 LEU A C 1
ATOM 1459 O O . LEU A 1 179 ? 59.127 -7.255 -49.230 1.00 94.69 179 LEU A O 1
ATOM 1463 N N . ALA A 1 180 ? 58.279 -9.331 -49.309 1.00 95.06 180 ALA A N 1
ATOM 1464 C CA . ALA A 1 180 ? 59.485 -9.934 -49.872 1.00 95.06 180 ALA A CA 1
ATOM 1465 C C . ALA A 1 180 ? 59.787 -9.390 -51.278 1.00 95.06 180 ALA A C 1
ATOM 1467 O O . ALA A 1 180 ? 60.923 -9.013 -51.560 1.00 95.06 180 ALA A O 1
ATOM 1468 N N . ILE A 1 181 ? 58.766 -9.286 -52.137 1.00 95.81 181 ILE A N 1
ATOM 1469 C CA . ILE A 1 181 ? 58.898 -8.690 -53.475 1.00 95.81 181 ILE A CA 1
ATOM 1470 C C . ILE A 1 181 ? 59.348 -7.227 -53.366 1.00 95.81 181 ILE A C 1
ATOM 1472 O O . ILE A 1 181 ? 60.289 -6.828 -54.050 1.00 95.81 181 ILE A O 1
ATOM 1476 N N . LEU A 1 182 ? 58.729 -6.441 -52.477 1.00 94.75 182 LEU A N 1
ATOM 1477 C CA . LEU A 1 182 ? 59.110 -5.046 -52.238 1.00 94.75 182 LEU A CA 1
ATOM 1478 C C . LEU A 1 182 ? 60.579 -4.924 -51.804 1.00 94.75 182 LEU A C 1
ATOM 1480 O O . LEU A 1 182 ? 61.304 -4.075 -52.316 1.00 94.75 182 LEU A O 1
ATOM 1484 N N . PHE A 1 183 ? 61.032 -5.790 -50.897 1.00 95.56 183 PHE A N 1
ATOM 1485 C CA . PHE A 1 183 ? 62.414 -5.802 -50.423 1.00 95.56 183 PHE A CA 1
ATOM 1486 C C . PHE A 1 183 ? 63.411 -6.084 -51.556 1.00 95.56 183 PHE A C 1
ATOM 1488 O O . PHE A 1 183 ? 64.426 -5.396 -51.665 1.00 95.56 183 PHE A O 1
ATOM 1495 N N . VAL A 1 184 ? 63.097 -7.034 -52.446 1.00 95.06 184 VAL A N 1
ATOM 1496 C CA . VAL A 1 184 ? 63.918 -7.312 -53.637 1.00 95.06 184 VAL A CA 1
ATOM 1497 C C . VAL A 1 184 ? 63.998 -6.092 -54.557 1.00 95.06 184 VAL A C 1
ATOM 1499 O O . VAL A 1 184 ? 65.086 -5.749 -55.015 1.00 95.06 184 VAL A O 1
ATOM 1502 N N . VAL A 1 185 ? 62.875 -5.408 -54.798 1.00 95.44 185 VAL A N 1
ATOM 1503 C CA . VAL A 1 185 ? 62.841 -4.187 -55.622 1.00 95.44 185 VAL A CA 1
ATOM 1504 C C . VAL A 1 185 ? 63.692 -3.072 -55.007 1.00 95.44 185 VAL A C 1
ATOM 1506 O O . VAL A 1 185 ? 64.429 -2.406 -55.730 1.00 95.44 185 VAL A O 1
ATOM 1509 N N . ILE A 1 186 ? 63.643 -2.892 -53.684 1.00 95.06 186 ILE A N 1
ATOM 1510 C CA . ILE A 1 186 ? 64.463 -1.894 -52.977 1.00 95.06 186 ILE A CA 1
ATOM 1511 C C . ILE A 1 186 ? 65.956 -2.222 -53.095 1.00 95.06 186 ILE A C 1
ATOM 1513 O O . ILE A 1 186 ? 66.746 -1.326 -53.379 1.00 95.06 186 ILE A O 1
ATOM 1517 N N . ILE A 1 187 ? 66.355 -3.488 -52.923 1.00 94.94 187 ILE A N 1
ATOM 1518 C CA . ILE A 1 187 ? 67.758 -3.897 -53.104 1.00 94.94 187 ILE A CA 1
ATOM 1519 C C . ILE A 1 187 ? 68.216 -3.629 -54.537 1.00 94.94 187 ILE A C 1
ATOM 1521 O O . ILE A 1 187 ? 69.288 -3.061 -54.729 1.00 94.94 187 ILE A O 1
ATOM 1525 N N . LEU A 1 188 ? 67.408 -4.002 -55.535 1.00 92.44 188 LEU A N 1
ATOM 1526 C CA . LEU A 1 188 ? 67.729 -3.737 -56.938 1.00 92.44 188 LEU A CA 1
ATOM 1527 C C . LEU A 1 188 ? 67.902 -2.240 -57.214 1.00 92.44 188 LEU A C 1
ATOM 1529 O O . LEU A 1 188 ? 68.820 -1.888 -57.939 1.00 92.44 188 LEU A O 1
ATOM 1533 N N . LEU A 1 189 ? 67.085 -1.374 -56.605 1.00 93.00 189 LEU A N 1
ATOM 1534 C CA . LEU A 1 189 ? 67.215 0.084 -56.724 1.00 93.00 189 LEU A CA 1
ATOM 1535 C C . LEU A 1 189 ? 68.458 0.672 -56.045 1.00 93.00 189 LEU A C 1
ATOM 1537 O O . LEU A 1 189 ? 68.886 1.753 -56.421 1.00 93.00 189 LEU A O 1
ATOM 1541 N N . ILE A 1 190 ? 68.986 0.028 -55.005 1.00 94.12 190 ILE A N 1
ATOM 1542 C CA . ILE A 1 190 ? 70.198 0.497 -54.313 1.00 94.12 190 ILE A CA 1
ATOM 1543 C C . ILE A 1 190 ? 71.459 0.030 -55.051 1.00 94.12 190 ILE A C 1
ATOM 1545 O O . ILE A 1 190 ? 72.482 0.710 -55.018 1.00 94.12 190 ILE A O 1
ATOM 1549 N N . VAL A 1 191 ? 71.405 -1.156 -55.663 1.00 92.38 191 VAL A N 1
ATOM 1550 C CA . VAL A 1 191 ? 72.543 -1.776 -56.357 1.00 92.38 191 VAL A CA 1
ATOM 1551 C C . VAL A 1 191 ? 72.711 -1.254 -57.789 1.00 92.38 191 VAL A C 1
ATOM 1553 O O . VAL A 1 191 ? 73.846 -1.201 -58.264 1.00 92.38 191 VAL A O 1
ATOM 1556 N N . LEU A 1 192 ? 71.610 -0.918 -58.471 1.00 83.06 192 LEU A N 1
ATOM 1557 C CA . LEU A 1 192 ? 71.587 -0.376 -59.835 1.00 83.06 192 LEU A CA 1
ATOM 1558 C C . LEU A 1 192 ? 71.660 1.156 -59.831 1.00 83.06 192 LEU A C 1
ATOM 1560 O O . LEU A 1 192 ? 72.479 1.691 -60.610 1.00 83.06 192 LEU A O 1
#

Foldseek 3Di:
DDDPLVVLVVVLVVLLVVLVVLLVVLVVCVVCVPVDDPVRNVVSLVVSVVSLVVSVVSLVVVVVVLVVVVVVCVVVCVVVCVVPVVPDDVVVVVVVVVVVVVVVVSVVVVVVSVVSCVVSVVSVVVSVVVVVVVVVVVVVVVVVVVVVVVVVVVVVVVVVVVVVVVPDVVVVVVVVVVVVVVVVVVVVVVVD

InterPro domains:
  IPR000727 Target SNARE coiled-coil homology domain [PF05739] (136-188)
  IPR000727 Target SNARE coiled-coil homology domain [PS50192] (100-162)
  IPR000727 Target SNARE coiled-coil homology domain [SM00397] (95-162)
  IPR006012 Syntaxin/epimorphin, conserved site [PS00914] (106-145)
  IPR010989 SNARE [SSF47661] (2-69)
  IPR015260 Syntaxin 6/10/61, N-terminal [PF09177] (3-95)

Secondary structure (DSSP, 8-state):
---HHHHHHHHHHHHHHHHHHHHHHHHHHHH-TTTS-HHHHHHHHHHHHHHHHHHHHHHHHHHHHHHHHHHHHHHHHHHHHHHHTTT-HHHHHHHHHHHHHHHHHHHHHHHHHHHHHHHHHHHHHHHHHHHHHHHHHHHHHHHHHHHHHHHHHHHHHHHHHHHHHTT-HHHHHHHHHHHHHHHHHHHHHHH-

Radius of gyration: 39.09 Å; chains: 1; bounding box: 103×30×108 Å